Protein AF-A0A3P8WKG8-F1 (afdb_monomer_lite)

Structure (mmCIF, N/CA/C/O backbone):
data_AF-A0A3P8WKG8-F1
#
_entry.id   AF-A0A3P8WKG8-F1
#
loop_
_atom_site.group_PDB
_atom_site.id
_atom_site.type_symbol
_atom_site.label_atom_id
_atom_site.label_alt_id
_atom_site.label_comp_id
_atom_site.label_asym_id
_atom_site.label_entity_id
_atom_site.label_seq_id
_atom_site.pdbx_PDB_ins_code
_atom_site.Cartn_x
_atom_site.Cartn_y
_atom_site.Cartn_z
_atom_site.occupancy
_atom_site.B_iso_or_equiv
_atom_site.auth_seq_id
_atom_site.auth_comp_id
_atom_site.auth_asym_id
_atom_site.auth_atom_id
_atom_site.pdbx_PDB_model_num
ATOM 1 N N . MET A 1 1 ? -20.156 34.206 102.171 1.00 36.50 1 MET A N 1
ATOM 2 C CA . MET A 1 1 ? -19.284 35.395 102.183 1.00 36.50 1 MET A CA 1
ATOM 3 C C . MET A 1 1 ? -18.570 35.438 100.847 1.00 36.50 1 MET A C 1
ATOM 5 O O . MET A 1 1 ? -18.065 34.397 100.457 1.00 36.50 1 MET A O 1
ATOM 9 N N . GLU A 1 2 ? -18.633 36.609 100.200 1.00 34.66 2 GLU A N 1
ATOM 10 C CA . GLU A 1 2 ? -17.841 37.100 99.046 1.00 34.66 2 GLU A CA 1
ATOM 11 C C . GLU A 1 2 ? -17.962 36.307 97.724 1.00 34.66 2 GLU A C 1
ATOM 13 O O . GLU A 1 2 ? -17.556 35.158 97.635 1.00 34.66 2 GLU A O 1
ATOM 18 N N . ALA A 1 3 ? -18.722 36.775 96.718 1.00 36.94 3 ALA A N 1
ATOM 19 C CA . ALA A 1 3 ? -18.508 37.924 95.806 1.00 36.94 3 ALA A CA 1
ATOM 20 C C . ALA A 1 3 ? -17.280 37.720 94.896 1.00 36.94 3 ALA A C 1
ATOM 22 O O . ALA A 1 3 ? -16.188 37.487 95.391 1.00 36.94 3 ALA A O 1
ATOM 23 N N . ILE A 1 4 ? -17.454 37.660 93.568 1.00 37.94 4 ILE A N 1
ATOM 24 C CA . ILE A 1 4 ? -17.179 38.718 92.560 1.00 37.94 4 ILE A CA 1
ATOM 25 C C . ILE A 1 4 ? -17.876 38.229 91.261 1.00 37.94 4 ILE A C 1
ATOM 27 O O . ILE A 1 4 ? -17.654 37.087 90.876 1.00 37.94 4 ILE A O 1
ATOM 31 N N . ALA A 1 5 ? -18.884 38.863 90.648 1.00 38.25 5 ALA A N 1
ATOM 32 C CA . ALA A 1 5 ? -19.062 40.211 90.084 1.00 38.25 5 ALA A CA 1
ATOM 33 C C . ALA A 1 5 ? -18.418 40.436 88.693 1.00 38.25 5 ALA A C 1
ATOM 35 O O . ALA A 1 5 ? -17.267 40.086 88.469 1.00 38.25 5 ALA A O 1
ATOM 36 N N . ALA A 1 6 ? -19.194 41.126 87.841 1.00 35.12 6 ALA A N 1
ATOM 37 C CA . ALA A 1 6 ? -18.909 41.713 86.519 1.00 35.12 6 ALA A CA 1
ATOM 38 C C . ALA A 1 6 ? -18.996 40.760 85.302 1.00 35.12 6 ALA A C 1
ATOM 40 O O . ALA A 1 6 ? -18.204 39.841 85.155 1.00 35.12 6 ALA A O 1
ATOM 41 N N . ALA A 1 7 ? -20.049 40.821 84.475 1.00 34.66 7 ALA A N 1
ATOM 42 C CA . ALA A 1 7 ? -20.470 41.904 83.564 1.00 34.66 7 ALA A CA 1
ATOM 43 C C . ALA A 1 7 ? -19.549 42.058 82.343 1.00 34.66 7 ALA A C 1
ATOM 45 O O . ALA A 1 7 ? -18.388 42.420 82.483 1.00 34.66 7 ALA A O 1
ATOM 46 N N . SER A 1 8 ? -20.088 41.864 81.138 1.00 32.56 8 SER A N 1
ATOM 47 C CA . SER A 1 8 ? -20.450 42.989 80.264 1.00 32.56 8 SER A CA 1
ATOM 48 C C . SER A 1 8 ? -20.741 42.521 78.839 1.00 32.56 8 SER A C 1
ATOM 50 O O . SER A 1 8 ? -20.025 41.709 78.259 1.00 32.56 8 SER A O 1
ATOM 52 N N . ASP A 1 9 ? -21.800 43.121 78.311 1.00 33.25 9 ASP A N 1
ATOM 53 C CA . ASP A 1 9 ? -22.225 43.261 76.926 1.00 33.25 9 ASP A CA 1
ATOM 54 C C . ASP A 1 9 ? -21.134 43.210 75.858 1.00 33.25 9 ASP A C 1
ATOM 56 O O . ASP A 1 9 ? -20.124 43.907 75.954 1.00 33.25 9 ASP A O 1
ATOM 60 N N . HIS A 1 10 ? -21.471 42.570 74.736 1.00 33.41 10 HIS A N 1
ATOM 61 C CA . HIS A 1 10 ? -21.156 43.132 73.424 1.00 33.41 10 HIS A CA 1
ATOM 62 C C . HIS A 1 10 ? -22.254 42.810 72.403 1.00 33.41 10 HIS A C 1
ATOM 64 O O . HIS A 1 10 ? -22.341 41.714 71.850 1.00 33.41 10 HIS A O 1
ATOM 70 N N . SER A 1 11 ? -23.087 43.817 72.139 1.00 40.16 11 SER A N 1
ATOM 71 C CA . SER A 1 11 ? -23.889 43.938 70.928 1.00 40.16 11 SER A CA 1
ATOM 72 C C . SER A 1 11 ? -23.056 44.569 69.804 1.00 40.16 11 SER A C 1
ATOM 74 O O . SER A 1 11 ? -22.568 45.683 69.954 1.00 40.16 11 SER A O 1
ATOM 76 N N . VAL A 1 12 ? -22.959 43.837 68.690 1.00 43.50 12 VAL A N 1
ATOM 77 C CA . VAL A 1 12 ? -23.032 44.275 67.279 1.00 43.50 12 VAL A CA 1
ATOM 78 C C . VAL A 1 12 ? -22.281 45.552 66.859 1.00 43.50 12 VAL A C 1
ATOM 80 O O . VAL A 1 12 ? -22.710 46.658 67.155 1.00 43.50 12 VAL A O 1
ATOM 83 N N . SER A 1 13 ? -21.315 45.402 65.944 1.00 31.72 13 SER A N 1
ATOM 84 C CA . SER A 1 13 ? -21.380 46.062 64.626 1.00 31.72 13 SER A CA 1
ATOM 85 C C . SER A 1 13 ? -20.355 45.479 63.654 1.00 31.72 13 SER A C 1
ATOM 87 O O . SER A 1 13 ? -19.206 45.221 63.997 1.00 31.72 13 SER A O 1
ATOM 89 N N . ALA A 1 14 ? -20.806 45.301 62.417 1.00 43.34 14 ALA A N 1
ATOM 90 C CA . ALA A 1 14 ? -20.002 44.978 61.256 1.00 43.34 14 ALA A CA 1
ATOM 91 C C . ALA A 1 14 ? -19.074 46.135 60.830 1.00 43.34 14 ALA A C 1
ATOM 93 O O . ALA A 1 14 ? -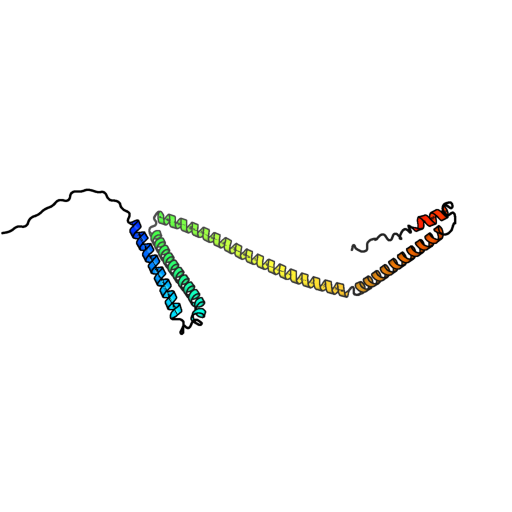19.313 47.292 61.177 1.00 43.34 14 ALA A O 1
ATOM 94 N N . ILE A 1 15 ? -18.132 45.760 59.950 1.00 37.84 15 ILE A N 1
ATOM 95 C CA . ILE A 1 15 ? -17.411 46.514 58.901 1.00 37.84 15 ILE A CA 1
ATOM 96 C C . ILE A 1 15 ? -15.890 46.510 59.112 1.00 37.84 15 ILE A C 1
ATOM 98 O O . ILE A 1 15 ? -15.370 47.069 60.068 1.00 37.84 15 ILE A O 1
ATOM 102 N N . GLY A 1 16 ? -15.176 45.915 58.149 1.00 32.25 16 GLY A N 1
ATOM 103 C CA . GLY A 1 16 ? -13.720 46.012 58.037 1.00 32.25 16 GLY A CA 1
ATOM 104 C C . GLY A 1 16 ? -13.129 44.993 57.066 1.00 32.25 16 GLY A C 1
ATOM 105 O O . GLY A 1 16 ? -12.517 44.018 57.481 1.00 32.25 16 GLY A O 1
ATOM 106 N N . SER A 1 17 ? -13.362 45.196 55.770 1.00 45.44 17 SER A N 1
ATOM 107 C CA . SER A 1 17 ? -12.731 44.450 54.679 1.00 45.44 17 SER A CA 1
ATOM 108 C C . SER A 1 17 ? -11.272 44.900 54.519 1.00 45.44 17 SER A C 1
ATOM 110 O O . SER A 1 17 ? -11.049 46.073 54.238 1.00 45.44 17 SER A O 1
ATOM 112 N N . GLU A 1 18 ? -10.297 43.993 54.642 1.00 43.94 18 GLU A N 1
ATOM 113 C CA . GLU A 1 18 ? -8.948 44.180 54.084 1.00 43.94 18 GLU A CA 1
ATOM 114 C C . GLU A 1 18 ? -8.362 42.852 53.553 1.00 43.94 18 GLU A C 1
ATOM 116 O O . GLU A 1 18 ? -8.658 41.771 54.074 1.00 43.94 18 GLU A O 1
ATOM 121 N N . PRO A 1 19 ? -7.575 42.895 52.461 1.00 46.03 19 PRO A N 1
ATOM 122 C CA . PRO A 1 19 ? -7.392 41.764 51.566 1.00 46.03 19 PRO A CA 1
ATOM 123 C C . PRO A 1 19 ? -6.306 40.802 52.053 1.00 46.03 19 PRO A C 1
ATOM 125 O O . PRO A 1 19 ? -5.107 41.086 52.031 1.00 46.03 19 PRO A O 1
ATOM 128 N N . ASN A 1 20 ? -6.723 39.569 52.327 1.00 51.56 20 ASN A N 1
ATOM 129 C CA . ASN A 1 20 ? -5.869 38.414 52.622 1.00 51.56 20 ASN A CA 1
ATOM 130 C C . ASN A 1 20 ? -4.893 38.035 51.467 1.00 51.56 20 ASN A C 1
ATOM 132 O O . ASN A 1 20 ? -4.109 37.092 51.573 1.00 51.56 20 ASN A O 1
ATOM 136 N N . GLY A 1 21 ? -4.916 38.771 50.346 1.00 54.22 21 GLY A N 1
ATOM 137 C CA . GLY A 1 21 ? -4.070 38.556 49.168 1.00 54.22 21 GLY A CA 1
ATOM 138 C C . GLY A 1 21 ? -2.620 39.029 49.328 1.00 54.22 21 GLY A C 1
ATOM 139 O O . GLY A 1 21 ? -1.710 38.357 48.847 1.00 54.22 21 GLY A O 1
ATOM 140 N N . ILE A 1 22 ? -2.360 40.123 50.057 1.00 54.72 22 ILE A N 1
ATOM 141 C CA . ILE A 1 22 ? -0.992 40.668 50.190 1.00 54.72 22 ILE A CA 1
ATOM 142 C C . ILE A 1 22 ? -0.130 39.768 51.091 1.00 54.72 22 ILE A C 1
ATOM 144 O O . ILE A 1 22 ? 1.040 39.511 50.787 1.00 54.72 22 ILE A O 1
ATOM 148 N N . ARG A 1 23 ? -0.717 39.193 52.153 1.00 55.25 23 ARG A N 1
ATOM 149 C CA . ARG A 1 23 ? -0.043 38.213 53.026 1.00 55.25 23 ARG A CA 1
ATOM 150 C C . ARG A 1 23 ? 0.277 36.913 52.279 1.00 55.25 23 ARG A C 1
ATOM 152 O O . ARG A 1 23 ? 1.336 36.334 52.516 1.00 55.25 23 ARG A O 1
ATOM 159 N N . SER A 1 24 ? -0.575 36.502 51.336 1.00 69.88 24 SER A N 1
ATOM 160 C CA . SER A 1 24 ? -0.363 35.324 50.482 1.00 69.88 24 SER A CA 1
ATOM 161 C C . SER A 1 24 ? 0.750 35.549 49.446 1.00 69.88 24 SER A C 1
ATOM 163 O O . SER A 1 24 ? 1.687 34.754 49.372 1.00 69.88 24 SER A O 1
ATOM 165 N N . ILE A 1 25 ? 0.747 36.687 48.736 1.00 77.00 25 ILE A N 1
ATOM 166 C CA . ILE A 1 25 ? 1.778 37.028 47.735 1.00 77.00 25 ILE A CA 1
ATOM 167 C C . ILE A 1 25 ? 3.152 37.205 48.388 1.00 77.00 25 ILE A C 1
ATOM 169 O O . ILE A 1 25 ? 4.146 36.668 47.904 1.00 77.00 25 ILE A O 1
ATOM 173 N N . THR A 1 26 ? 3.220 37.898 49.526 1.00 81.50 26 THR A N 1
ATOM 174 C CA . THR A 1 26 ? 4.485 38.094 50.255 1.00 81.50 26 THR A CA 1
ATOM 175 C C . THR A 1 26 ? 5.049 36.763 50.762 1.00 81.50 26 THR A C 1
ATOM 177 O O . THR A 1 26 ? 6.260 36.549 50.761 1.00 81.50 26 THR A O 1
ATOM 180 N N . THR A 1 27 ? 4.174 35.835 51.157 1.00 81.56 27 THR A N 1
ATOM 181 C CA . THR A 1 27 ? 4.572 34.483 51.574 1.00 81.56 27 THR A CA 1
ATOM 182 C C . THR A 1 27 ? 5.074 33.657 50.388 1.00 81.56 27 THR A C 1
ATOM 184 O O . THR A 1 27 ? 6.122 33.029 50.496 1.00 81.56 27 THR A O 1
ATOM 187 N N . LEU A 1 28 ? 4.408 33.728 49.233 1.00 82.69 28 LEU A N 1
ATOM 188 C CA . LEU A 1 28 ? 4.853 33.093 47.988 1.00 82.69 28 LEU A CA 1
ATOM 189 C C . LEU A 1 28 ? 6.207 33.627 47.505 1.00 82.69 28 LEU A C 1
ATOM 191 O O . LEU A 1 28 ? 7.079 32.841 47.139 1.00 82.69 28 LEU A O 1
ATOM 195 N N . LEU A 1 29 ? 6.420 34.945 47.549 1.00 85.50 29 LEU A N 1
ATOM 196 C CA . LEU A 1 29 ? 7.703 35.558 47.195 1.00 85.50 29 LEU A CA 1
ATOM 197 C C . LEU A 1 29 ? 8.821 35.115 48.144 1.00 85.50 29 LEU A C 1
ATOM 199 O O . LEU A 1 29 ? 9.925 34.815 47.691 1.00 85.50 29 LEU A O 1
ATOM 203 N N . ARG A 1 30 ? 8.523 34.997 49.444 1.00 90.00 30 ARG A N 1
ATOM 204 C CA . ARG A 1 30 ? 9.463 34.467 50.439 1.00 90.00 30 ARG A CA 1
ATOM 205 C C . ARG A 1 30 ? 9.822 33.007 50.153 1.00 90.00 30 ARG A C 1
ATOM 207 O O . ARG A 1 30 ? 11.002 32.678 50.159 1.00 90.00 30 ARG A O 1
ATOM 214 N N . ILE A 1 31 ? 8.837 32.160 49.849 1.00 89.25 31 ILE A N 1
ATOM 215 C CA . ILE A 1 31 ? 9.053 30.744 49.510 1.00 89.25 31 ILE A CA 1
ATOM 216 C C . ILE A 1 31 ? 9.862 30.615 48.215 1.00 89.25 31 ILE A C 1
ATOM 218 O O . ILE A 1 31 ? 10.821 29.850 48.167 1.00 89.25 31 ILE A O 1
ATOM 222 N N . LYS A 1 32 ? 9.545 31.405 47.181 1.00 90.56 32 LYS A N 1
ATOM 223 C CA . LYS A 1 32 ? 10.326 31.456 45.935 1.00 90.56 32 LYS A CA 1
ATOM 224 C C . LYS A 1 32 ? 11.785 31.818 46.213 1.00 90.56 32 LYS A C 1
ATOM 226 O O . LYS A 1 32 ? 12.681 31.151 45.701 1.00 90.56 32 LYS A O 1
ATOM 231 N N . GLN A 1 33 ? 12.020 32.850 47.024 1.00 92.19 33 GLN A N 1
ATOM 232 C CA . GLN A 1 33 ? 13.373 33.270 47.377 1.00 92.19 33 GLN A CA 1
ATOM 233 C C . GLN A 1 33 ? 14.110 32.168 48.147 1.00 92.19 33 GLN A C 1
ATOM 235 O O . GLN A 1 33 ? 15.238 31.838 47.797 1.00 92.19 33 GLN A O 1
ATOM 240 N N . GLN A 1 34 ? 13.455 31.548 49.133 1.00 91.25 34 GLN A N 1
ATOM 241 C CA . GLN A 1 34 ? 14.018 30.440 49.909 1.00 91.25 34 GLN A CA 1
ATOM 242 C C . GLN A 1 34 ? 14.376 29.241 49.027 1.00 91.25 34 GLN A C 1
ATOM 244 O O . GLN A 1 34 ? 15.475 28.709 49.152 1.00 91.25 34 GLN A O 1
ATOM 249 N N . MET A 1 35 ? 13.495 28.849 48.103 1.00 89.19 35 MET A N 1
ATOM 250 C CA . MET A 1 35 ? 13.781 27.775 47.152 1.00 89.19 35 MET A CA 1
ATOM 251 C C . MET A 1 35 ? 14.958 28.137 46.251 1.00 89.19 35 MET A C 1
ATOM 253 O O . MET A 1 35 ? 15.863 27.329 46.089 1.00 89.19 35 MET A O 1
ATOM 257 N N . SER A 1 36 ? 14.997 29.358 45.709 1.00 88.25 36 SER A N 1
ATOM 258 C CA . SER A 1 36 ? 16.104 29.800 44.856 1.00 88.25 36 SER A CA 1
ATOM 259 C C . SER A 1 36 ? 17.443 29.769 45.596 1.00 88.25 36 SER A C 1
ATOM 261 O O . SER A 1 36 ? 18.442 29.334 45.028 1.00 88.25 36 SER A O 1
ATOM 263 N N . THR A 1 37 ? 17.462 30.182 46.865 1.00 91.00 37 THR A N 1
ATOM 264 C CA . THR A 1 37 ? 18.651 30.088 47.718 1.00 91.00 37 THR A CA 1
ATOM 265 C C . THR A 1 37 ? 19.036 28.634 47.975 1.00 91.00 37 THR A C 1
ATOM 267 O O . THR A 1 37 ? 20.203 28.292 47.831 1.00 91.00 37 THR A O 1
ATOM 270 N N . GLN A 1 38 ? 18.082 27.752 48.284 1.00 88.25 38 GLN A N 1
ATOM 271 C CA . GLN A 1 38 ? 18.391 26.334 48.488 1.00 88.25 38 GLN A CA 1
ATOM 272 C C . GLN A 1 38 ? 18.928 25.660 47.222 1.00 88.25 38 GLN A C 1
ATOM 274 O O . GLN A 1 38 ? 19.909 24.929 47.303 1.00 88.25 38 GLN A O 1
ATOM 279 N N . PHE A 1 39 ? 18.355 25.937 46.049 1.00 82.56 39 PHE A N 1
ATOM 280 C CA . PHE A 1 39 ? 18.874 25.422 44.779 1.00 82.56 39 PHE A CA 1
ATOM 281 C C . PHE A 1 39 ? 20.288 25.927 44.489 1.00 82.56 39 PHE A C 1
ATOM 283 O O . PHE A 1 39 ? 21.125 25.156 44.022 1.00 82.56 39 PHE A O 1
ATOM 290 N N . PHE A 1 40 ? 20.571 27.192 44.801 1.00 87.00 40 PHE A N 1
ATOM 291 C CA . PHE A 1 40 ? 21.910 27.752 44.663 1.00 87.00 40 PHE A CA 1
ATOM 292 C C . PHE A 1 40 ? 22.914 27.072 45.607 1.00 87.00 40 PHE A C 1
ATOM 294 O O . PHE A 1 40 ? 23.976 26.647 45.157 1.00 87.00 40 PHE A O 1
ATOM 301 N N . GLU A 1 41 ? 22.563 26.877 46.882 1.00 80.69 41 GLU A N 1
ATOM 302 C CA . GLU A 1 41 ? 23.425 26.190 47.854 1.00 80.69 41 GLU A CA 1
ATOM 303 C C . GLU A 1 41 ? 23.642 24.711 47.510 1.00 80.69 41 GLU A C 1
ATOM 305 O O . GLU A 1 41 ? 24.756 24.207 47.632 1.00 80.69 41 GLU A O 1
ATOM 310 N N . ILE A 1 42 ? 22.621 24.007 47.011 1.00 78.69 42 ILE A N 1
ATOM 311 C CA . ILE A 1 42 ? 22.761 22.631 46.508 1.00 78.69 42 ILE A CA 1
ATOM 312 C C . ILE A 1 42 ? 23.665 22.606 45.268 1.00 78.69 42 ILE A C 1
ATOM 314 O O . ILE A 1 42 ? 24.534 21.740 45.157 1.00 78.69 42 ILE A O 1
ATOM 318 N N . GLY A 1 43 ? 23.518 23.567 44.352 1.00 75.56 43 GLY A N 1
ATOM 319 C CA . GLY A 1 43 ? 24.407 23.731 43.199 1.00 75.56 43 GLY A CA 1
ATOM 320 C C . GLY A 1 43 ? 25.863 23.960 43.617 1.00 75.56 43 GLY A C 1
ATOM 321 O O . GLY A 1 43 ? 26.782 23.354 43.065 1.00 75.56 43 GLY A O 1
ATOM 322 N N . ARG A 1 44 ? 26.084 24.767 44.658 1.00 71.31 44 ARG A N 1
ATOM 323 C CA . ARG A 1 44 ? 27.413 25.018 45.226 1.00 71.31 44 ARG A CA 1
ATOM 324 C C . ARG A 1 44 ? 27.979 23.779 45.922 1.00 71.31 44 ARG A C 1
ATOM 326 O O . ARG A 1 44 ? 29.115 23.400 45.671 1.00 71.31 44 ARG A O 1
ATOM 333 N N . HIS A 1 45 ? 27.181 23.071 46.719 1.00 65.25 45 HIS A N 1
ATOM 334 C CA . HIS A 1 45 ? 27.613 21.833 47.368 1.00 65.25 45 HIS A CA 1
ATOM 335 C C . HIS A 1 45 ? 27.875 20.689 46.384 1.00 65.25 45 HIS A C 1
ATOM 337 O O . HIS A 1 45 ? 28.782 19.898 46.621 1.00 65.25 45 HIS A O 1
ATOM 343 N N . THR A 1 46 ? 27.131 20.594 45.281 1.00 60.12 46 THR A N 1
ATOM 344 C CA . THR A 1 46 ? 27.387 19.599 44.224 1.00 60.12 46 THR A CA 1
ATOM 345 C C . THR A 1 46 ? 28.646 19.927 43.428 1.00 60.12 46 THR A C 1
ATOM 347 O O . THR A 1 46 ? 29.355 19.018 43.019 1.00 60.12 46 THR A O 1
ATOM 350 N N . THR A 1 47 ? 28.986 21.203 43.251 1.00 59.59 47 THR A N 1
ATOM 351 C CA . THR A 1 47 ? 30.232 21.612 42.580 1.00 59.59 47 THR A CA 1
ATOM 352 C C . THR A 1 47 ? 31.455 21.558 43.499 1.00 59.59 47 THR A C 1
ATOM 354 O O . THR A 1 47 ? 32.534 21.192 43.041 1.00 59.59 47 THR A O 1
ATOM 357 N N . GLU A 1 48 ? 31.297 21.829 44.798 1.00 57.75 48 GLU A N 1
ATOM 358 C CA . GLU A 1 48 ? 32.372 21.715 45.795 1.00 57.75 48 GLU A CA 1
ATOM 359 C C . GLU A 1 48 ? 32.639 20.270 46.248 1.00 57.75 48 GLU A C 1
ATOM 361 O O . GLU A 1 48 ? 33.801 19.907 46.428 1.00 57.75 48 GLU A O 1
ATOM 366 N N . LYS A 1 49 ? 31.611 19.418 46.413 1.00 53.66 49 LYS A N 1
ATOM 367 C CA . LYS A 1 49 ? 31.811 18.009 46.813 1.00 53.66 49 LYS A CA 1
ATOM 368 C C . LYS A 1 49 ? 32.249 17.101 45.664 1.00 53.66 49 LYS A C 1
ATOM 370 O O . LYS A 1 49 ? 32.939 16.124 45.921 1.00 53.66 49 LYS A O 1
ATOM 375 N N . ASN A 1 50 ? 31.944 17.431 44.406 1.00 54.50 50 ASN A N 1
ATOM 376 C CA . ASN A 1 50 ? 32.289 16.578 43.259 1.00 54.50 50 ASN A CA 1
ATOM 377 C C . ASN A 1 50 ? 33.700 16.826 42.693 1.00 54.50 50 ASN A C 1
ATOM 379 O O . ASN A 1 50 ? 33.944 16.584 41.511 1.00 54.50 50 ASN A O 1
ATOM 383 N N . LYS A 1 51 ? 34.651 17.285 43.520 1.00 53.75 51 LYS A N 1
ATOM 384 C CA . LYS A 1 51 ? 36.087 17.225 43.186 1.00 53.75 51 LYS A CA 1
ATOM 385 C C . LYS A 1 51 ? 36.759 15.927 43.667 1.00 53.75 51 LYS A C 1
ATOM 387 O O . LYS A 1 51 ? 37.931 15.715 43.379 1.00 53.75 51 LYS A O 1
ATOM 392 N N . GLY A 1 52 ? 36.015 15.042 44.333 1.00 50.75 52 GLY A N 1
ATOM 393 C CA . GLY A 1 52 ? 36.423 13.671 44.629 1.00 50.75 52 GLY A CA 1
ATOM 394 C C . GLY A 1 52 ? 35.300 12.698 44.276 1.00 50.75 52 GLY A C 1
ATOM 395 O O . GLY A 1 52 ? 34.231 12.773 44.864 1.00 50.75 52 GLY A O 1
ATOM 396 N N . GLU A 1 53 ? 35.565 11.842 43.289 1.00 53.47 53 GLU A N 1
ATOM 397 C CA . GLU A 1 53 ? 34.899 10.560 43.008 1.00 53.47 53 GLU A CA 1
ATOM 398 C C . GLU A 1 53 ? 33.359 10.535 43.005 1.00 53.47 53 GLU A C 1
ATOM 400 O O . GLU A 1 53 ? 32.695 10.290 44.008 1.00 53.47 53 GLU A O 1
ATOM 405 N N . CYS A 1 54 ? 32.776 10.649 41.808 1.00 43.38 54 CYS A N 1
ATOM 406 C CA . CYS A 1 54 ? 31.445 10.110 41.547 1.00 43.38 54 CYS A CA 1
ATOM 407 C C . CYS A 1 54 ? 31.462 9.343 40.219 1.00 43.38 54 CYS A C 1
ATOM 409 O O . CYS A 1 54 ? 31.839 9.893 39.180 1.00 43.38 54 CYS A O 1
ATOM 411 N N . SER A 1 55 ? 31.081 8.066 40.267 1.00 55.19 55 SER A N 1
ATOM 412 C CA . SER A 1 55 ? 30.998 7.106 39.158 1.00 55.19 55 SER A CA 1
ATOM 413 C C . SER A 1 55 ? 29.955 7.518 38.104 1.00 55.19 55 SER A C 1
ATOM 415 O O . SER A 1 55 ? 28.895 6.921 37.961 1.00 55.19 55 SER A O 1
ATOM 417 N N . LEU A 1 56 ? 30.237 8.577 37.350 1.00 54.22 56 LEU A N 1
ATOM 418 C CA . LEU A 1 56 ? 29.369 9.118 36.300 1.00 54.22 56 LEU A CA 1
ATOM 419 C C . LEU A 1 56 ? 29.287 8.287 34.986 1.00 54.22 56 LEU A C 1
ATOM 421 O O . LEU A 1 56 ? 28.287 8.437 34.280 1.00 54.22 56 LEU A O 1
ATOM 425 N N . PRO A 1 57 ? 30.255 7.419 34.599 1.00 56.06 57 PRO A N 1
ATOM 426 C CA . PRO A 1 57 ? 30.180 6.688 33.321 1.00 56.06 57 PRO A CA 1
ATOM 427 C C . PRO A 1 57 ? 29.214 5.489 33.281 1.00 56.06 57 PRO A C 1
ATOM 429 O O . PRO A 1 57 ? 28.819 5.074 32.190 1.00 56.06 57 PRO A O 1
ATOM 432 N N . GLU A 1 58 ? 28.861 4.898 34.425 1.00 50.31 58 GLU A N 1
ATOM 433 C CA . GLU A 1 58 ? 27.902 3.777 34.507 1.00 50.31 58 GLU A CA 1
ATOM 434 C C . GLU A 1 58 ? 26.459 4.285 34.602 1.00 50.31 58 GLU A C 1
ATOM 436 O O . GLU A 1 58 ? 25.621 3.904 33.790 1.00 50.31 58 GLU A O 1
ATOM 441 N N . ALA A 1 59 ? 26.194 5.278 35.458 1.00 55.09 59 ALA A N 1
ATOM 442 C CA . ALA A 1 59 ? 24.853 5.841 35.651 1.00 55.09 59 ALA A CA 1
ATOM 443 C C . ALA A 1 59 ? 24.232 6.473 34.384 1.00 55.09 59 ALA A C 1
ATOM 445 O O . ALA A 1 59 ? 23.012 6.508 34.239 1.00 55.09 59 ALA A O 1
ATOM 446 N N . LYS A 1 60 ? 25.049 6.966 33.439 1.00 57.03 60 LYS A N 1
ATOM 447 C CA . LYS A 1 60 ? 24.560 7.483 32.144 1.00 57.03 60 LYS A CA 1
ATOM 448 C C . LYS A 1 60 ? 24.244 6.387 31.122 1.00 57.03 60 LYS A C 1
ATOM 450 O O . LYS A 1 60 ? 23.444 6.640 30.225 1.00 57.03 60 LYS A O 1
ATOM 455 N N . ARG A 1 61 ? 24.861 5.204 31.227 1.00 60.88 61 ARG A N 1
ATOM 456 C CA . ARG A 1 61 ? 24.611 4.079 30.308 1.00 60.88 61 ARG A CA 1
ATOM 457 C C . ARG A 1 61 ? 23.298 3.361 30.619 1.00 60.88 61 ARG A C 1
ATOM 459 O O . ARG A 1 61 ? 22.624 2.948 29.682 1.00 60.88 61 ARG A O 1
ATOM 466 N N . ASP A 1 62 ? 22.892 3.332 31.886 1.00 68.25 62 ASP A N 1
ATOM 467 C CA . ASP A 1 62 ? 21.645 2.687 32.327 1.00 68.25 62 ASP A CA 1
ATOM 468 C C . ASP A 1 62 ? 20.412 3.604 32.245 1.00 68.25 62 ASP A C 1
ATOM 470 O O . ASP A 1 62 ? 19.274 3.143 32.324 1.00 68.25 62 ASP A O 1
ATOM 474 N N . MET A 1 63 ? 20.613 4.910 32.039 1.00 80.69 63 MET A N 1
ATOM 475 C CA . MET A 1 63 ? 19.536 5.904 32.000 1.00 80.69 63 MET A CA 1
ATOM 476 C C . MET A 1 63 ? 18.485 5.637 30.903 1.00 80.69 63 MET A C 1
ATOM 478 O O . MET A 1 63 ? 17.297 5.693 31.223 1.00 80.69 63 MET A O 1
ATOM 482 N N . PRO A 1 64 ? 18.844 5.296 29.646 1.00 85.69 64 PRO A N 1
ATOM 483 C CA . PRO A 1 64 ? 17.850 4.947 28.630 1.00 85.69 64 PRO A CA 1
ATOM 484 C C . PRO A 1 64 ? 17.060 3.682 28.988 1.00 85.69 64 PRO A C 1
ATOM 486 O O . PRO A 1 64 ? 15.854 3.642 28.771 1.00 85.69 64 PRO A O 1
ATOM 489 N N . GLY A 1 65 ? 17.715 2.681 29.589 1.00 90.69 65 GLY A N 1
ATOM 490 C CA . GLY A 1 65 ? 17.062 1.446 30.031 1.00 90.69 65 GLY A CA 1
ATOM 491 C C . GLY A 1 65 ? 16.057 1.692 31.155 1.00 90.69 65 GLY A C 1
ATOM 492 O O . GLY A 1 65 ? 14.938 1.193 31.097 1.00 90.69 65 GLY A O 1
ATOM 493 N N . LEU A 1 66 ? 16.418 2.529 32.132 1.00 89.56 66 LEU A N 1
ATOM 494 C CA . LEU A 1 66 ? 15.516 2.945 33.207 1.00 89.56 66 LEU A CA 1
ATOM 495 C C . LEU A 1 66 ? 14.324 3.756 32.684 1.00 89.56 66 LEU A C 1
ATOM 497 O O . LEU A 1 66 ? 13.208 3.550 33.149 1.00 89.56 66 LEU A O 1
ATOM 501 N N . ILE A 1 67 ? 14.529 4.646 31.707 1.00 92.31 67 ILE A N 1
ATOM 502 C CA . ILE A 1 67 ? 13.436 5.403 31.076 1.00 92.31 67 ILE A CA 1
ATOM 503 C C . ILE A 1 67 ? 12.483 4.454 30.345 1.00 92.31 67 ILE A C 1
ATOM 505 O O . ILE A 1 67 ? 11.281 4.507 30.591 1.00 92.31 67 ILE A O 1
ATOM 509 N N . SER A 1 68 ? 13.005 3.550 29.512 1.00 93.88 68 SER A N 1
ATOM 510 C CA . SER A 1 68 ? 12.179 2.562 28.810 1.00 93.88 68 SER A CA 1
ATOM 511 C C . SER A 1 68 ? 11.429 1.642 29.774 1.00 93.88 68 SER A C 1
ATOM 513 O O . SER A 1 68 ? 10.272 1.307 29.529 1.00 93.88 68 SER A O 1
ATOM 515 N N . GLU A 1 69 ? 12.047 1.263 30.893 1.00 95.12 69 GLU A N 1
ATOM 516 C CA . GLU A 1 69 ? 11.395 0.450 31.920 1.00 95.12 69 GLU A CA 1
ATOM 517 C C . GLU A 1 69 ? 10.286 1.223 32.645 1.00 95.12 69 GLU A C 1
ATOM 519 O O . GLU A 1 69 ? 9.201 0.687 32.863 1.00 95.12 69 GLU A O 1
ATOM 524 N N . ILE A 1 70 ? 10.502 2.505 32.955 1.00 95.88 70 ILE A N 1
ATOM 525 C CA . ILE A 1 70 ? 9.465 3.378 33.520 1.00 95.88 70 ILE A CA 1
ATOM 526 C C . ILE A 1 70 ? 8.305 3.550 32.535 1.00 95.88 70 ILE A C 1
ATOM 528 O O . ILE A 1 70 ? 7.147 3.464 32.944 1.00 95.88 70 ILE A O 1
ATOM 532 N N . GLU A 1 71 ? 8.579 3.770 31.248 1.00 96.62 71 GLU A N 1
ATOM 533 C CA . GLU A 1 71 ? 7.551 3.877 30.205 1.00 96.62 71 GLU A CA 1
ATOM 534 C C . GLU A 1 71 ? 6.753 2.578 30.069 1.00 96.62 71 GLU A C 1
ATOM 536 O O . GLU A 1 71 ? 5.520 2.611 29.988 1.00 96.62 71 GLU A O 1
ATOM 541 N N . ARG A 1 72 ? 7.437 1.429 30.116 1.00 97.19 72 ARG A N 1
ATOM 542 C CA . ARG A 1 72 ? 6.814 0.104 30.093 1.00 97.19 72 ARG A CA 1
ATOM 543 C C . ARG A 1 72 ? 5.904 -0.099 31.300 1.00 97.19 72 ARG A C 1
ATOM 545 O O . ARG A 1 72 ? 4.720 -0.368 31.121 1.00 97.19 72 ARG A O 1
ATOM 552 N N . VAL A 1 73 ? 6.420 0.091 32.515 1.00 97.19 73 VAL A N 1
ATOM 553 C CA . VAL A 1 73 ? 5.650 -0.069 33.761 1.00 97.19 73 VAL A CA 1
ATOM 554 C C . VAL A 1 73 ? 4.479 0.914 33.819 1.00 97.19 73 VAL A C 1
ATOM 556 O O . VAL A 1 73 ? 3.384 0.539 34.235 1.00 97.19 73 VAL A O 1
ATOM 559 N N . SER A 1 74 ? 4.665 2.151 33.357 1.00 96.50 74 SER A N 1
ATOM 560 C CA . SER A 1 74 ? 3.591 3.150 33.286 1.00 96.50 74 SER A CA 1
ATOM 561 C C . SER A 1 74 ? 2.497 2.735 32.302 1.00 96.50 74 SER A C 1
ATOM 563 O O . SER A 1 74 ? 1.309 2.856 32.609 1.00 96.50 74 SER A O 1
ATOM 565 N N . THR A 1 75 ? 2.884 2.200 31.142 1.00 97.75 75 THR A N 1
ATOM 566 C CA . THR A 1 75 ? 1.954 1.667 30.139 1.00 97.75 75 THR A CA 1
ATOM 567 C C . THR A 1 75 ? 1.190 0.462 30.685 1.00 97.75 75 THR A C 1
ATOM 569 O O . THR A 1 75 ? -0.033 0.407 30.562 1.00 97.75 75 THR A O 1
ATOM 572 N N . ASP A 1 76 ? 1.880 -0.467 31.349 1.00 97.81 76 ASP A N 1
ATOM 573 C CA . ASP A 1 76 ? 1.272 -1.643 31.975 1.00 97.81 76 ASP A CA 1
ATOM 574 C C . ASP A 1 76 ? 0.285 -1.237 33.074 1.00 97.81 76 ASP A C 1
ATOM 576 O O . ASP A 1 76 ? -0.851 -1.711 33.102 1.00 97.81 76 ASP A O 1
ATOM 580 N N . TYR A 1 77 ? 0.673 -0.305 33.947 1.00 97.75 77 TYR A N 1
ATOM 581 C CA . TYR A 1 77 ? -0.201 0.230 34.986 1.00 97.75 77 TYR A CA 1
ATOM 582 C C . TYR A 1 77 ? -1.457 0.886 34.398 1.00 97.75 77 TYR A C 1
ATOM 584 O O . TYR A 1 77 ? -2.574 0.602 34.844 1.00 97.75 77 TYR A O 1
ATOM 592 N N . PHE A 1 78 ? -1.299 1.724 33.370 1.00 98.19 78 PHE A N 1
ATOM 593 C CA . PHE A 1 78 ? -2.425 2.364 32.694 1.00 98.19 78 PHE A CA 1
ATOM 594 C C . PHE A 1 78 ? -3.354 1.334 32.040 1.00 98.19 78 PHE A C 1
ATOM 596 O O . PHE A 1 78 ? -4.570 1.393 32.227 1.00 98.19 78 PHE A O 1
ATOM 603 N N . ASN A 1 79 ? -2.796 0.350 31.332 1.00 97.94 79 ASN A N 1
ATOM 604 C CA . ASN A 1 79 ? -3.559 -0.716 30.687 1.00 97.94 79 ASN A CA 1
ATOM 605 C C . ASN A 1 79 ? -4.334 -1.562 31.703 1.00 97.94 79 ASN A C 1
ATOM 607 O O . ASN A 1 79 ? -5.519 -1.833 31.497 1.00 97.94 79 ASN A O 1
ATOM 611 N N . ASN A 1 80 ? -3.696 -1.930 32.815 1.00 97.94 80 ASN A N 1
ATOM 612 C CA . ASN A 1 80 ? -4.325 -2.687 33.895 1.00 97.94 80 ASN A CA 1
ATOM 613 C C . ASN A 1 80 ? -5.464 -1.894 34.546 1.00 97.94 80 ASN A C 1
ATOM 615 O O . ASN A 1 80 ? -6.552 -2.428 34.766 1.00 97.94 80 ASN A O 1
ATOM 619 N N . THR A 1 81 ? -5.253 -0.600 34.788 1.00 98.06 81 THR A N 1
ATOM 620 C CA . THR A 1 81 ? -6.278 0.297 35.342 1.00 98.06 81 THR A CA 1
ATOM 621 C C . THR A 1 81 ? -7.460 0.446 34.379 1.00 98.06 81 THR A C 1
ATOM 623 O O . THR A 1 81 ? -8.620 0.331 34.777 1.00 98.06 81 THR A O 1
ATOM 626 N N . LEU A 1 82 ? -7.189 0.631 33.085 1.00 98.12 82 LEU A N 1
ATOM 627 C CA . LEU A 1 82 ? -8.220 0.720 32.054 1.00 98.12 82 LEU A CA 1
ATOM 628 C C . LEU A 1 82 ? -9.021 -0.584 31.929 1.00 98.12 82 LEU A C 1
ATOM 630 O O . LEU A 1 82 ? -10.244 -0.541 31.772 1.00 98.12 82 LEU A O 1
ATOM 634 N N . LEU A 1 83 ? -8.354 -1.739 32.006 1.00 98.38 83 LEU A N 1
ATOM 635 C CA . LEU A 1 83 ? -9.003 -3.049 31.997 1.00 98.38 83 LEU A CA 1
ATOM 636 C C . LEU A 1 83 ? -9.941 -3.209 33.198 1.00 98.38 83 LEU A C 1
ATOM 638 O O . LEU A 1 83 ? -11.094 -3.603 33.013 1.00 98.38 83 LEU A O 1
ATOM 642 N N . LEU A 1 84 ? -9.481 -2.847 34.400 1.00 98.06 84 LEU A N 1
ATOM 643 C CA . LEU A 1 84 ? -10.297 -2.883 35.612 1.00 98.06 84 LEU A CA 1
ATOM 644 C C . LEU A 1 84 ? -11.546 -2.003 35.470 1.00 98.06 84 LEU A C 1
ATOM 646 O O . LEU A 1 84 ? -12.658 -2.474 35.708 1.00 98.06 84 LEU A O 1
ATOM 650 N N . HIS A 1 85 ? -11.391 -0.758 35.011 1.00 98.31 85 HIS A N 1
ATOM 651 C CA . HIS A 1 85 ? -12.527 0.140 34.793 1.00 98.31 85 HIS A CA 1
ATOM 652 C C . HIS A 1 85 ? -13.517 -0.396 33.756 1.00 98.31 85 HIS A C 1
ATOM 654 O O . HIS A 1 85 ? -14.728 -0.305 33.957 1.00 98.31 85 HIS A O 1
ATOM 660 N N . ARG A 1 86 ? -13.033 -0.999 32.663 1.00 98.06 86 ARG A N 1
ATOM 661 C CA . ARG A 1 86 ? -13.897 -1.652 31.668 1.00 98.06 86 ARG A CA 1
ATOM 662 C C . ARG A 1 86 ? -14.664 -2.822 32.274 1.00 98.06 86 ARG A C 1
ATOM 664 O O . ARG A 1 86 ? -15.858 -2.944 32.022 1.00 98.06 86 ARG A O 1
ATOM 671 N N . MET A 1 87 ? -14.011 -3.649 33.087 1.00 97.81 87 MET A N 1
ATOM 672 C CA . MET A 1 87 ? -14.653 -4.779 33.760 1.00 97.81 87 MET A CA 1
ATOM 673 C C . MET A 1 87 ? -15.751 -4.308 34.720 1.00 97.81 87 MET A C 1
ATOM 675 O O . MET A 1 87 ? -16.867 -4.822 34.678 1.00 97.81 87 MET A O 1
ATOM 679 N N . GLN A 1 88 ? -15.463 -3.282 35.523 1.00 98.19 88 GLN A N 1
ATOM 680 C CA . GLN A 1 88 ? -16.431 -2.661 36.429 1.00 98.19 88 GLN A CA 1
ATOM 681 C C . GLN A 1 88 ? -17.619 -2.055 35.671 1.00 98.19 88 GLN A C 1
ATOM 683 O O . GLN A 1 88 ? -18.768 -2.275 36.050 1.00 98.19 88 GLN A O 1
ATOM 688 N N . LEU A 1 89 ? -17.363 -1.337 34.574 1.00 96.69 89 LEU A N 1
ATOM 689 C CA . LEU A 1 89 ? -18.410 -0.762 33.732 1.00 96.69 89 LEU A CA 1
ATOM 690 C C . LEU A 1 89 ? -19.291 -1.849 33.104 1.00 96.69 89 LEU A C 1
ATOM 692 O O . LEU A 1 89 ? -20.514 -1.751 33.164 1.00 96.69 89 LEU A O 1
ATOM 696 N N . CYS A 1 90 ? -18.691 -2.899 32.537 1.00 95.31 90 CYS A N 1
ATOM 697 C CA . CYS A 1 90 ? -19.429 -4.029 31.973 1.00 95.31 90 CYS A CA 1
ATOM 698 C C . CYS A 1 90 ? -20.297 -4.718 33.029 1.00 95.31 90 CYS A C 1
ATOM 700 O O . CYS A 1 90 ? -21.449 -5.039 32.747 1.00 95.31 90 CYS A O 1
ATOM 702 N N . HIS A 1 91 ? -19.777 -4.900 34.244 1.00 96.50 91 HIS A N 1
ATOM 703 C CA . HIS A 1 91 ? -20.544 -5.454 35.355 1.00 96.50 91 HIS A CA 1
ATOM 704 C C . HIS A 1 91 ? -21.731 -4.554 35.736 1.00 96.50 91 HIS A C 1
ATOM 706 O O . HIS A 1 91 ? -22.857 -5.031 35.845 1.00 96.50 91 HIS A O 1
ATOM 712 N N . ALA A 1 92 ? -21.517 -3.240 35.854 1.00 95.06 92 ALA A N 1
ATOM 713 C CA . ALA A 1 92 ? -22.590 -2.288 36.137 1.00 95.06 92 ALA A CA 1
ATOM 714 C C . ALA A 1 92 ? -23.672 -2.277 35.041 1.00 95.06 92 ALA A C 1
ATOM 716 O O . ALA A 1 92 ? -24.865 -2.244 35.349 1.00 95.06 92 ALA A O 1
ATOM 717 N N . ILE A 1 93 ? -23.270 -2.346 33.766 1.00 94.31 93 ILE A N 1
ATOM 718 C CA . ILE A 1 93 ? -24.189 -2.463 32.626 1.00 94.31 93 ILE A CA 1
ATOM 719 C C . ILE A 1 93 ? -24.978 -3.774 32.705 1.00 94.31 93 ILE A C 1
ATOM 721 O O . ILE A 1 93 ? -26.195 -3.746 32.538 1.00 94.31 93 ILE A O 1
ATOM 725 N N . ALA A 1 94 ? -24.320 -4.903 32.981 1.00 93.56 94 ALA A N 1
ATOM 726 C CA . ALA A 1 94 ? -24.977 -6.203 33.108 1.00 93.56 94 ALA A CA 1
ATOM 727 C C . ALA A 1 94 ? -26.063 -6.176 34.193 1.00 93.56 94 ALA A C 1
ATOM 729 O O . ALA A 1 94 ? -27.215 -6.486 33.899 1.00 93.56 94 ALA A O 1
ATOM 730 N N . ASN A 1 95 ? -25.736 -5.671 35.386 1.00 93.31 95 ASN A N 1
ATOM 731 C CA . ASN A 1 95 ? -26.699 -5.524 36.480 1.00 93.31 95 ASN A CA 1
ATOM 732 C C . ASN A 1 95 ? -27.882 -4.625 36.078 1.00 93.31 95 ASN A C 1
ATOM 734 O O . ASN A 1 95 ? -29.031 -4.902 36.416 1.00 93.31 95 ASN A O 1
ATOM 738 N N . LYS A 1 96 ? -27.640 -3.544 35.320 1.00 92.75 96 LYS A N 1
ATOM 739 C CA . LYS A 1 96 ? -28.725 -2.685 34.815 1.00 92.75 96 LYS A CA 1
ATOM 740 C C . LYS A 1 96 ? -29.625 -3.388 33.804 1.00 92.75 96 LYS A C 1
ATOM 742 O O . LYS A 1 96 ? -30.829 -3.151 33.810 1.00 92.75 96 LYS A O 1
ATOM 747 N N . LEU A 1 97 ? -29.079 -4.271 32.975 1.00 93.19 97 LEU A N 1
ATOM 748 C CA . LEU A 1 97 ? -29.858 -5.022 31.991 1.00 93.19 97 LEU A CA 1
ATOM 749 C C . LEU A 1 97 ? -30.801 -6.059 32.621 1.00 93.19 97 LEU A C 1
ATOM 751 O O . LEU A 1 97 ? -31.818 -6.375 32.002 1.00 93.19 97 LEU A O 1
ATOM 755 N N . GLU A 1 98 ? -30.520 -6.539 33.836 1.00 92.44 98 GLU A N 1
ATOM 756 C CA . GLU A 1 98 ? -31.391 -7.474 34.571 1.00 92.44 98 GLU A CA 1
ATOM 757 C C . GLU A 1 98 ? -32.735 -6.851 34.975 1.00 92.44 98 GLU A C 1
ATOM 759 O O . GLU A 1 98 ? -33.758 -7.531 34.996 1.00 92.44 98 GLU A O 1
ATOM 764 N N . HIS A 1 99 ? -32.756 -5.540 35.232 1.00 88.50 99 HIS A N 1
ATOM 765 C CA . HIS A 1 99 ? -33.935 -4.831 35.735 1.00 88.50 99 HIS A CA 1
ATOM 766 C C . HIS A 1 99 ? -35.001 -4.568 34.649 1.00 88.50 99 HIS A C 1
ATOM 768 O O . HIS A 1 99 ? -36.108 -4.155 34.982 1.00 88.50 99 HIS A O 1
ATOM 774 N N . ASN A 1 100 ? -34.685 -4.813 33.364 1.00 85.25 100 ASN A N 1
ATOM 775 C CA . ASN A 1 100 ? -35.576 -4.682 32.193 1.00 85.25 100 ASN A CA 1
ATOM 776 C C . ASN A 1 100 ? -36.450 -3.409 32.160 1.00 85.25 100 ASN A C 1
ATOM 778 O O . ASN A 1 100 ? -37.564 -3.414 31.635 1.00 85.25 100 ASN A O 1
ATOM 782 N N . ASP A 1 101 ? -35.931 -2.300 32.680 1.00 92.50 101 ASP A N 1
ATOM 783 C CA . ASP A 1 101 ? -36.606 -1.009 32.669 1.00 92.50 101 ASP A CA 1
ATOM 784 C C . ASP A 1 101 ? -36.412 -0.258 31.329 1.00 92.50 101 ASP A C 1
ATOM 786 O O . ASP A 1 101 ? -35.796 -0.739 30.363 1.00 92.50 101 ASP A O 1
ATOM 790 N N . ALA A 1 102 ? -36.961 0.957 31.246 1.00 92.81 102 ALA A N 1
ATOM 791 C CA . ALA A 1 102 ? -36.816 1.808 30.066 1.00 92.81 102 ALA A CA 1
ATOM 792 C C . ALA A 1 102 ? -35.342 2.142 29.756 1.00 92.81 102 ALA A C 1
ATOM 794 O O . ALA A 1 102 ? -34.969 2.236 28.585 1.00 92.81 102 ALA A O 1
ATOM 795 N N . GLN A 1 103 ? -34.487 2.278 30.778 1.00 91.50 103 GLN A N 1
ATOM 796 C CA . GLN A 1 103 ? -33.059 2.553 30.596 1.00 91.50 103 GLN A CA 1
ATOM 797 C C . GLN A 1 103 ? -32.322 1.321 30.053 1.00 91.50 103 GLN A C 1
ATOM 799 O O . GLN A 1 103 ? -31.527 1.444 29.122 1.00 91.50 103 GLN A O 1
ATOM 804 N N . ALA A 1 104 ? -32.634 0.123 30.549 1.00 94.69 104 ALA A N 1
ATOM 805 C CA . ALA A 1 104 ? -32.107 -1.139 30.040 1.00 94.69 104 ALA A CA 1
ATOM 806 C C . ALA A 1 104 ? -32.443 -1.333 28.553 1.00 94.69 104 ALA A C 1
ATOM 808 O O . ALA A 1 104 ? -31.596 -1.767 27.769 1.00 94.69 104 ALA A O 1
ATOM 809 N N . SER A 1 105 ? -33.655 -0.953 28.138 1.00 93.62 105 SER A N 1
ATOM 810 C CA . SER A 1 105 ? -34.067 -0.990 26.728 1.00 93.62 105 SER A CA 1
ATOM 811 C C . SER A 1 105 ? -33.252 -0.026 25.855 1.00 93.62 105 SER A C 1
ATOM 813 O O . SER A 1 105 ? -32.800 -0.409 24.775 1.00 93.62 105 SER A O 1
ATOM 815 N N . GLN A 1 106 ? -32.979 1.191 26.339 1.00 95.12 106 GLN A N 1
ATOM 816 C CA . GLN A 1 106 ? -32.111 2.152 25.643 1.00 95.12 106 GLN A CA 1
ATOM 817 C C . GLN A 1 106 ? -30.666 1.646 25.520 1.00 95.12 106 GLN A C 1
ATOM 819 O O . GLN A 1 106 ? -30.061 1.779 24.456 1.00 95.12 106 GLN A O 1
ATOM 824 N N . ILE A 1 107 ? -30.121 1.018 26.569 1.00 95.44 107 ILE A N 1
ATOM 825 C CA . ILE A 1 107 ? -28.776 0.418 26.550 1.00 95.44 107 ILE A CA 1
ATOM 826 C C . ILE A 1 107 ? -28.696 -0.712 25.512 1.00 95.44 107 ILE A C 1
ATOM 828 O O . ILE A 1 107 ? -27.715 -0.785 24.769 1.00 95.44 107 ILE A O 1
ATOM 832 N N . LYS A 1 108 ? -29.720 -1.573 25.415 1.00 94.56 108 LYS A N 1
ATOM 833 C CA . LYS A 1 108 ? -29.784 -2.641 24.397 1.00 94.56 108 LYS A CA 1
ATOM 834 C C . LYS A 1 108 ? -29.775 -2.068 22.979 1.00 94.56 108 LYS A C 1
ATOM 836 O O . LYS A 1 108 ? -28.999 -2.531 22.143 1.00 94.56 108 LYS A O 1
ATOM 841 N N . GLU A 1 109 ? -30.585 -1.045 22.715 1.00 95.94 109 GLU A N 1
ATOM 842 C CA . GLU A 1 109 ? -30.649 -0.416 21.390 1.00 95.94 109 GLU A CA 1
ATOM 843 C C . GLU A 1 109 ? -29.340 0.301 21.030 1.00 95.94 109 GLU A C 1
ATOM 845 O O . GLU A 1 109 ? -28.821 0.147 19.920 1.00 95.94 109 GLU A O 1
ATOM 850 N N . LEU A 1 110 ? -28.736 1.014 21.987 1.00 96.25 110 LEU A N 1
ATOM 851 C CA . LEU A 1 110 ? -27.421 1.624 2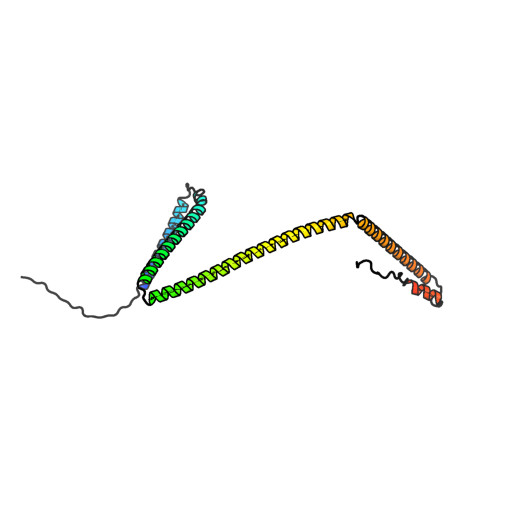1.802 1.00 96.25 110 LEU A CA 1
ATOM 852 C C . LEU A 1 110 ? -26.353 0.565 21.507 1.00 96.25 110 LEU A C 1
ATOM 854 O O . LEU A 1 110 ? -25.580 0.726 20.565 1.00 96.25 110 LEU A O 1
ATOM 858 N N . SER A 1 111 ? -26.334 -0.535 22.263 1.00 94.81 111 SER A N 1
ATOM 859 C CA . SER A 1 111 ? -25.397 -1.642 22.050 1.00 94.81 111 SER A CA 1
ATOM 860 C C . SER A 1 111 ? -25.548 -2.247 20.653 1.00 94.81 111 SER A C 1
ATOM 862 O O . SER A 1 111 ? -24.558 -2.425 19.942 1.00 94.81 111 SER A O 1
ATOM 864 N N . LYS A 1 112 ? -26.787 -2.458 20.194 1.00 96.81 112 LYS A N 1
ATOM 865 C CA . LYS A 1 112 ? -27.079 -2.933 18.836 1.00 96.81 112 LYS A CA 1
ATOM 866 C C . LYS A 1 112 ? -26.541 -1.979 17.767 1.00 96.81 112 LYS A C 1
ATOM 868 O O . LYS A 1 112 ? -25.890 -2.425 16.819 1.00 96.81 112 LYS A O 1
ATOM 873 N N . ARG A 1 113 ? -26.752 -0.668 17.930 1.00 97.62 113 ARG A N 1
ATOM 874 C CA . ARG A 1 113 ? -26.201 0.352 17.023 1.00 97.62 113 ARG A CA 1
ATOM 875 C C . ARG A 1 113 ? -24.669 0.349 17.029 1.00 97.62 113 ARG A C 1
ATOM 877 O O . ARG A 1 113 ? -24.068 0.379 15.956 1.00 97.62 113 ARG A O 1
ATOM 884 N N . CYS A 1 114 ? -24.039 0.266 18.200 1.00 97.00 114 CYS A N 1
ATOM 885 C CA . CYS A 1 114 ? -22.584 0.165 18.328 1.00 97.00 114 CYS A CA 1
ATOM 886 C C . CYS A 1 114 ? -22.045 -1.086 17.622 1.00 97.00 114 CYS A C 1
ATOM 888 O O . CYS A 1 114 ? -21.094 -0.989 16.852 1.00 97.00 114 CYS A O 1
ATOM 890 N N . MET A 1 115 ? -22.688 -2.243 17.796 1.00 97.19 115 MET A N 1
ATOM 891 C CA . MET A 1 115 ? -22.310 -3.491 17.123 1.00 97.19 115 MET A CA 1
ATOM 892 C C . MET A 1 115 ? -22.421 -3.395 15.598 1.00 97.19 115 MET A C 1
ATOM 894 O O . MET A 1 115 ? -21.519 -3.843 14.884 1.00 97.19 115 MET A O 1
ATOM 898 N N . ALA A 1 116 ? -23.484 -2.772 15.085 1.00 98.12 116 ALA A N 1
ATOM 899 C CA . ALA A 1 116 ? -23.637 -2.523 13.653 1.00 98.12 116 ALA A CA 1
ATOM 900 C C . ALA A 1 116 ? -22.525 -1.604 13.117 1.00 98.12 116 ALA A C 1
ATOM 902 O O . ALA A 1 116 ? -21.924 -1.887 12.078 1.00 98.12 116 ALA A O 1
ATOM 903 N N . MET A 1 117 ? -22.194 -0.538 13.853 1.00 98.31 117 MET A N 1
ATOM 904 C CA . MET A 1 117 ? -21.105 0.371 13.495 1.00 98.31 117 MET A CA 1
ATOM 905 C C . MET A 1 117 ? -19.743 -0.335 13.510 1.00 98.31 117 MET A C 1
ATOM 907 O O . MET A 1 117 ? -19.003 -0.227 12.535 1.00 98.31 117 MET A O 1
ATOM 911 N N . CYS A 1 118 ? -19.435 -1.109 14.554 1.00 97.94 118 CYS A N 1
ATOM 912 C CA . CYS A 1 118 ? -18.210 -1.907 14.647 1.00 97.94 118 CYS A CA 1
ATOM 913 C C . CYS A 1 118 ? -18.095 -2.918 13.500 1.00 97.94 118 CYS A C 1
ATOM 915 O O . CYS A 1 118 ? -17.020 -3.079 12.926 1.00 97.94 118 CYS A O 1
ATOM 917 N N . SER A 1 119 ? -19.203 -3.558 13.120 1.00 98.44 119 SER A N 1
ATOM 918 C CA . SER A 1 119 ? -19.240 -4.485 11.983 1.00 98.44 119 SER A CA 1
ATOM 919 C C . SER A 1 119 ? -18.908 -3.774 10.670 1.00 98.44 119 SER A C 1
ATOM 921 O O . SER A 1 119 ? -18.106 -4.275 9.884 1.00 98.44 119 SER A O 1
ATOM 923 N N . ARG A 1 120 ? -19.448 -2.566 10.462 1.00 98.44 120 ARG A N 1
ATOM 924 C CA . ARG A 1 120 ? -19.149 -1.748 9.279 1.00 98.44 120 ARG A CA 1
ATOM 925 C C . ARG A 1 120 ? -17.703 -1.249 9.264 1.00 98.44 120 ARG A C 1
ATOM 927 O O . ARG A 1 120 ? -17.068 -1.276 8.218 1.00 98.44 120 ARG A O 1
ATOM 934 N N . ILE A 1 121 ? -17.160 -0.847 10.414 1.00 98.44 121 ILE A N 1
ATOM 935 C CA . ILE A 1 121 ? -15.741 -0.478 10.545 1.00 98.44 121 ILE A CA 1
ATOM 936 C C . ILE A 1 121 ? -14.855 -1.668 10.170 1.00 98.44 121 ILE A C 1
ATOM 938 O O . ILE A 1 121 ? -13.947 -1.519 9.357 1.00 98.44 121 ILE A O 1
ATOM 942 N N . LYS A 1 122 ? -15.150 -2.857 10.705 1.00 98.25 122 LYS A N 1
ATOM 943 C CA . LYS A 1 122 ? -14.402 -4.081 10.399 1.00 98.25 122 LYS A CA 1
ATOM 944 C C . LYS A 1 122 ? -14.473 -4.440 8.913 1.00 98.25 122 LYS A C 1
ATOM 946 O O . LYS A 1 122 ? -13.462 -4.836 8.343 1.00 98.25 122 LYS A O 1
ATOM 951 N N . HIS A 1 123 ? -15.638 -4.279 8.288 1.00 98.50 123 HIS A N 1
ATOM 952 C CA . HIS A 1 123 ? -15.807 -4.475 6.847 1.00 98.50 123 HIS A CA 1
ATOM 953 C C . HIS A 1 123 ? -14.862 -3.573 6.048 1.00 98.50 123 HIS A C 1
ATOM 955 O O . HIS A 1 123 ? -14.028 -4.072 5.302 1.00 98.50 123 HIS A O 1
ATOM 961 N N . VAL A 1 124 ? -14.906 -2.262 6.300 1.00 98.56 124 VAL A N 1
ATOM 962 C CA . VAL A 1 124 ? -14.049 -1.280 5.618 1.00 98.56 124 VAL A CA 1
ATOM 963 C C . VAL A 1 124 ? -12.562 -1.534 5.887 1.00 98.56 124 VAL A C 1
ATOM 965 O O . VAL A 1 124 ? -11.723 -1.334 5.010 1.00 98.56 124 VAL A O 1
ATOM 968 N N . GLN A 1 125 ? -12.197 -1.982 7.090 1.00 98.50 125 GLN A N 1
ATOM 969 C CA . GLN A 1 125 ? -10.816 -2.358 7.408 1.00 98.50 125 GLN A CA 1
ATOM 970 C C . GLN A 1 125 ? -10.349 -3.581 6.611 1.00 98.50 125 GLN A C 1
ATOM 972 O O . GLN A 1 125 ? -9.211 -3.593 6.140 1.00 98.50 125 GLN A O 1
ATOM 977 N N . ASN A 1 126 ? -11.213 -4.583 6.441 1.00 98.44 126 ASN A N 1
ATOM 978 C CA . ASN A 1 126 ? -10.917 -5.748 5.613 1.00 98.44 126 ASN A CA 1
ATOM 979 C C . ASN A 1 126 ? -10.774 -5.351 4.140 1.00 98.44 126 ASN A C 1
ATOM 981 O O . ASN A 1 126 ? -9.750 -5.666 3.548 1.00 98.44 126 ASN A O 1
ATOM 985 N N . GLU A 1 127 ? -11.712 -4.571 3.592 1.00 98.56 127 GLU A N 1
ATOM 986 C CA . GLU A 1 127 ? -11.626 -4.063 2.213 1.00 98.56 127 GLU A CA 1
ATOM 987 C C . GLU A 1 127 ? -10.332 -3.276 1.979 1.00 98.56 127 GLU A C 1
ATOM 989 O O . GLU A 1 127 ? -9.639 -3.484 0.987 1.00 98.56 127 GLU A O 1
ATOM 994 N N . ASN A 1 128 ? -9.944 -2.412 2.922 1.00 98.38 128 ASN A N 1
ATOM 995 C CA . ASN A 1 128 ? -8.676 -1.688 2.841 1.00 98.38 128 ASN A CA 1
ATOM 996 C C . ASN A 1 128 ? -7.461 -2.621 2.849 1.00 98.38 128 ASN A C 1
ATOM 998 O O . ASN A 1 128 ? -6.478 -2.349 2.161 1.00 98.38 128 ASN A O 1
ATOM 1002 N N . ARG A 1 129 ? -7.485 -3.690 3.650 1.00 98.56 129 ARG A N 1
ATOM 1003 C CA . ARG A 1 129 ? -6.402 -4.679 3.673 1.00 98.56 129 ARG A CA 1
ATOM 1004 C C . ARG A 1 129 ? -6.319 -5.419 2.341 1.00 98.56 129 ARG A C 1
ATOM 1006 O O . ARG A 1 129 ? -5.221 -5.578 1.818 1.00 98.56 129 ARG A O 1
ATOM 1013 N N . ASP A 1 130 ? -7.456 -5.815 1.788 1.00 98.56 130 ASP A N 1
ATOM 1014 C CA . ASP A 1 130 ? -7.518 -6.555 0.530 1.00 98.56 130 ASP A CA 1
ATOM 1015 C C . ASP A 1 130 ? -7.051 -5.672 -0.640 1.00 98.56 130 ASP A C 1
ATOM 1017 O O . ASP A 1 130 ? -6.193 -6.082 -1.418 1.00 98.56 130 ASP A O 1
ATOM 1021 N N . LEU A 1 131 ? -7.478 -4.404 -0.684 1.00 98.69 131 LEU A N 1
ATOM 1022 C CA . LEU A 1 131 ? -6.981 -3.419 -1.651 1.00 98.69 131 LEU A CA 1
ATOM 1023 C C . LEU A 1 131 ? -5.472 -3.180 -1.528 1.00 98.69 131 LEU A C 1
ATOM 1025 O O . LEU A 1 131 ? -4.778 -3.100 -2.540 1.00 98.69 131 LEU A O 1
ATOM 1029 N N . LYS A 1 132 ? -4.934 -3.082 -0.306 1.00 98.44 132 LYS A N 1
ATOM 1030 C CA . LYS A 1 132 ? -3.481 -2.962 -0.097 1.00 98.44 132 LYS A CA 1
ATOM 1031 C C . LYS A 1 132 ? -2.726 -4.175 -0.639 1.00 98.44 132 LYS A C 1
ATOM 1033 O O . LYS A 1 132 ? -1.664 -3.999 -1.234 1.00 98.44 132 LYS A O 1
ATOM 1038 N N . ASN A 1 133 ? -3.271 -5.377 -0.461 1.00 98.44 133 ASN A N 1
ATOM 1039 C CA . ASN A 1 133 ? -2.675 -6.600 -0.990 1.00 98.44 133 ASN A CA 1
ATOM 1040 C C . ASN A 1 133 ? -2.695 -6.618 -2.526 1.00 98.44 133 ASN A C 1
ATOM 1042 O O . ASN A 1 133 ? -1.673 -6.926 -3.137 1.00 98.44 133 ASN A O 1
ATOM 1046 N N . GLU A 1 134 ? -3.806 -6.221 -3.152 1.00 98.62 134 GLU A N 1
ATOM 1047 C CA . GLU A 1 134 ? -3.898 -6.111 -4.615 1.00 98.62 134 GLU A CA 1
ATOM 1048 C C . GLU A 1 134 ? -2.935 -5.057 -5.178 1.00 98.62 134 GLU A C 1
ATOM 1050 O O . GLU A 1 134 ? -2.242 -5.309 -6.163 1.00 98.62 134 GLU A O 1
ATOM 1055 N N . ILE A 1 135 ? -2.793 -3.902 -4.516 1.00 98.56 135 ILE A N 1
ATOM 1056 C CA . ILE A 1 135 ? -1.794 -2.892 -4.898 1.00 98.56 135 ILE A CA 1
ATOM 1057 C C . ILE A 1 135 ? -0.380 -3.480 -4.840 1.00 98.56 135 ILE A C 1
ATOM 1059 O O . ILE A 1 135 ? 0.392 -3.301 -5.782 1.00 98.56 135 ILE A O 1
ATOM 1063 N N . ALA A 1 136 ? -0.036 -4.191 -3.763 1.00 98.50 136 ALA A N 1
ATOM 1064 C CA . ALA A 1 136 ? 1.279 -4.812 -3.619 1.00 98.50 136 ALA A CA 1
ATOM 1065 C C . ALA A 1 136 ? 1.537 -5.864 -4.712 1.00 98.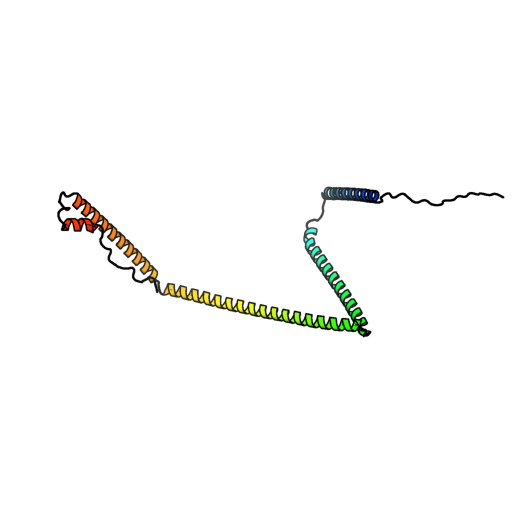50 136 ALA A C 1
ATOM 1067 O O . ALA A 1 136 ? 2.639 -5.936 -5.259 1.00 98.50 136 ALA A O 1
ATOM 1068 N N . LYS A 1 137 ? 0.512 -6.638 -5.081 1.00 98.69 137 LYS A N 1
ATOM 1069 C CA . LYS A 1 137 ? 0.579 -7.605 -6.181 1.00 98.69 137 LYS A CA 1
ATOM 1070 C C . LYS A 1 137 ? 0.843 -6.919 -7.524 1.00 98.69 137 LYS A C 1
ATOM 1072 O O . LYS A 1 137 ? 1.797 -7.286 -8.203 1.00 98.69 137 LYS A O 1
ATOM 1077 N N . ILE A 1 138 ? 0.085 -5.874 -7.863 1.00 98.56 138 ILE A N 1
ATOM 1078 C CA . ILE A 1 138 ? 0.279 -5.100 -9.103 1.00 98.56 138 ILE A CA 1
ATOM 1079 C C . ILE A 1 138 ? 1.672 -4.458 -9.143 1.00 98.56 138 ILE A C 1
ATOM 1081 O O . ILE A 1 138 ? 2.316 -4.413 -10.191 1.00 98.56 138 ILE A O 1
ATOM 1085 N N . GLN A 1 139 ? 2.160 -3.943 -8.012 1.00 98.19 139 GLN A N 1
ATOM 1086 C CA . GLN A 1 139 ? 3.507 -3.375 -7.923 1.00 98.19 139 GLN A CA 1
ATOM 1087 C C . GLN A 1 139 ? 4.585 -4.423 -8.204 1.00 98.19 139 GLN A C 1
ATOM 1089 O O . GLN A 1 139 ? 5.535 -4.127 -8.929 1.00 98.19 139 GLN A O 1
ATOM 1094 N N . LYS A 1 140 ? 4.414 -5.643 -7.685 1.00 98.50 140 LYS A N 1
ATOM 1095 C CA . LYS A 1 140 ? 5.305 -6.766 -7.974 1.00 98.50 140 LYS A CA 1
ATOM 1096 C C . LYS A 1 140 ? 5.269 -7.143 -9.456 1.00 98.50 140 LYS A C 1
ATOM 1098 O O . LYS A 1 140 ? 6.314 -7.165 -10.089 1.00 98.50 140 LYS A O 1
ATOM 1103 N N . GLU A 1 141 ? 4.084 -7.333 -10.032 1.00 98.50 141 GLU A N 1
ATOM 1104 C CA . GLU A 1 141 ? 3.928 -7.664 -11.459 1.00 98.50 141 GLU A CA 1
ATOM 1105 C C . GLU A 1 141 ? 4.560 -6.599 -12.367 1.00 98.50 141 GLU A C 1
ATOM 1107 O O . GLU A 1 141 ? 5.248 -6.915 -13.338 1.00 98.50 141 GLU A O 1
ATOM 1112 N N . ARG A 1 142 ? 4.387 -5.314 -12.030 1.00 98.31 142 ARG A N 1
ATOM 1113 C CA . ARG A 1 142 ? 5.019 -4.206 -12.757 1.00 98.31 142 ARG A CA 1
ATOM 1114 C C . ARG A 1 142 ? 6.541 -4.252 -12.661 1.00 98.31 142 ARG A C 1
ATOM 1116 O O . ARG A 1 142 ? 7.215 -3.928 -13.636 1.00 98.31 142 ARG A O 1
ATOM 1123 N N . TYR A 1 143 ? 7.074 -4.604 -11.496 1.00 98.44 143 TYR A N 1
ATOM 1124 C CA . TYR A 1 143 ? 8.511 -4.732 -11.294 1.00 98.44 143 TYR A CA 1
ATOM 1125 C C . TYR A 1 143 ? 9.088 -5.900 -12.102 1.00 98.44 143 TYR A C 1
ATOM 1127 O O . TYR A 1 143 ? 10.074 -5.710 -12.812 1.00 98.44 143 TYR A O 1
ATOM 1135 N N . ASP A 1 144 ? 8.427 -7.055 -12.078 1.00 98.31 144 ASP A N 1
ATOM 1136 C CA . ASP A 1 144 ? 8.829 -8.236 -12.846 1.00 98.31 144 ASP A CA 1
ATOM 1137 C C . ASP A 1 144 ? 8.820 -7.929 -14.360 1.00 98.31 144 ASP A C 1
ATOM 1139 O O . ASP A 1 144 ? 9.789 -8.196 -15.072 1.00 98.31 144 ASP A O 1
ATOM 1143 N N . LEU A 1 145 ? 7.777 -7.250 -14.858 1.00 98.44 145 LEU A N 1
ATOM 1144 C CA . LEU A 1 145 ? 7.712 -6.779 -16.250 1.00 98.44 145 LEU A CA 1
ATOM 1145 C C . LEU A 1 145 ? 8.818 -5.774 -16.595 1.00 98.44 145 LEU A C 1
ATOM 1147 O O . LEU A 1 145 ? 9.377 -5.813 -17.697 1.00 98.44 145 LEU A O 1
ATOM 1151 N N . TRP A 1 146 ? 9.137 -4.859 -15.677 1.00 98.00 146 TRP A N 1
ATOM 1152 C CA . TRP A 1 146 ? 10.225 -3.903 -15.865 1.00 98.00 146 TRP A CA 1
ATOM 1153 C C . TRP A 1 146 ? 11.578 -4.614 -15.982 1.00 98.00 146 TRP A C 1
ATOM 1155 O O . TRP A 1 146 ? 12.358 -4.265 -16.869 1.00 98.00 146 TRP A O 1
ATOM 1165 N N . GLN A 1 147 ? 11.831 -5.636 -15.156 1.00 98.19 147 GLN A N 1
ATOM 1166 C CA . GLN A 1 147 ? 13.048 -6.446 -15.236 1.00 98.19 147 GLN A CA 1
ATOM 1167 C C . GLN A 1 147 ? 13.165 -7.140 -16.596 1.00 98.19 147 GLN A C 1
ATOM 1169 O O . GLN A 1 147 ? 14.167 -6.951 -17.287 1.00 98.19 147 GLN A O 1
ATOM 1174 N N . ILE A 1 148 ? 12.110 -7.835 -17.034 1.00 97.50 148 ILE A N 1
ATOM 1175 C CA . ILE A 1 148 ? 12.079 -8.517 -18.339 1.00 97.50 148 ILE A CA 1
ATOM 1176 C C . ILE A 1 148 ? 12.322 -7.521 -19.481 1.00 97.50 148 ILE A C 1
ATOM 1178 O O . ILE A 1 148 ? 13.105 -7.775 -20.395 1.00 97.50 148 ILE A O 1
ATOM 1182 N N . THR A 1 149 ? 11.684 -6.350 -19.427 1.00 95.75 149 THR A N 1
ATOM 1183 C CA . THR A 1 149 ? 11.858 -5.304 -20.447 1.00 95.75 149 THR A CA 1
ATOM 1184 C C . THR A 1 149 ? 13.292 -4.771 -20.469 1.00 95.75 149 THR A C 1
ATOM 1186 O O . THR A 1 149 ? 13.841 -4.501 -21.538 1.00 95.75 149 THR A O 1
ATOM 1189 N N . ALA A 1 150 ? 13.917 -4.606 -19.301 1.00 96.81 150 ALA A N 1
ATOM 1190 C CA . ALA A 1 150 ? 15.302 -4.164 -19.195 1.00 96.81 150 ALA A CA 1
ATOM 1191 C C . ALA A 1 150 ? 16.278 -5.215 -19.747 1.00 96.81 150 ALA A C 1
ATOM 1193 O O . ALA A 1 150 ? 17.228 -4.852 -20.439 1.00 96.81 150 ALA A O 1
ATOM 1194 N N . GLU A 1 151 ? 16.035 -6.499 -19.488 1.00 96.69 151 GLU A N 1
ATOM 1195 C CA . GLU A 1 151 ? 16.812 -7.610 -20.048 1.00 96.69 151 GLU A CA 1
ATOM 1196 C C . GLU A 1 151 ? 16.685 -7.671 -21.571 1.00 96.69 151 GLU A C 1
ATOM 1198 O O . GLU A 1 151 ? 17.699 -7.652 -22.267 1.00 96.69 151 GLU A O 1
ATOM 1203 N N . LYS A 1 152 ? 15.457 -7.617 -22.102 1.00 95.19 152 LYS A N 1
ATOM 1204 C CA . LYS A 1 152 ? 15.213 -7.601 -23.552 1.00 95.19 152 LYS A CA 1
ATOM 1205 C C . LYS A 1 152 ? 15.841 -6.395 -24.236 1.00 95.19 152 LYS A C 1
ATOM 1207 O O . LYS A 1 152 ? 16.399 -6.518 -25.320 1.00 95.19 152 LYS A O 1
ATOM 1212 N N . ARG A 1 153 ? 15.819 -5.227 -23.591 1.00 93.00 153 ARG A N 1
ATOM 1213 C CA . ARG A 1 153 ? 16.510 -4.036 -24.100 1.00 93.00 153 ARG A CA 1
ATOM 1214 C C . ARG A 1 153 ? 18.023 -4.245 -24.185 1.00 93.00 153 ARG A C 1
ATOM 1216 O O . ARG A 1 153 ? 18.624 -3.802 -25.157 1.00 93.00 153 ARG A O 1
ATOM 1223 N N . LYS A 1 154 ? 18.635 -4.892 -23.188 1.00 95.31 154 LYS A N 1
ATOM 1224 C CA . LYS A 1 154 ? 20.070 -5.216 -23.222 1.00 95.31 154 LYS A CA 1
ATOM 1225 C C . LYS A 1 154 ? 20.389 -6.199 -24.345 1.00 95.31 154 LYS A C 1
ATOM 1227 O O . LYS A 1 154 ? 21.366 -5.987 -25.047 1.00 95.31 154 LYS A O 1
ATOM 1232 N N . GLU A 1 155 ? 19.564 -7.228 -24.528 1.00 93.06 155 GLU A N 1
ATOM 1233 C CA . GLU A 1 155 ? 19.708 -8.200 -25.620 1.00 93.06 155 GLU A CA 1
ATOM 1234 C C . GLU A 1 155 ? 19.662 -7.506 -26.991 1.00 93.06 155 GLU A C 1
ATOM 1236 O O . GLU A 1 155 ? 20.570 -7.688 -27.795 1.00 93.06 155 GLU A O 1
ATOM 1241 N N . ILE A 1 156 ? 18.684 -6.618 -27.214 1.00 90.69 156 ILE A N 1
ATOM 1242 C CA . ILE A 1 156 ? 18.585 -5.819 -28.447 1.00 90.69 156 ILE A CA 1
ATOM 1243 C C . ILE A 1 156 ? 19.821 -4.929 -28.647 1.00 90.69 156 ILE A C 1
ATOM 1245 O O . ILE A 1 156 ? 20.338 -4.849 -29.756 1.00 90.69 156 ILE A O 1
ATOM 1249 N N . ASP A 1 157 ? 20.311 -4.259 -27.601 1.00 87.56 157 ASP A N 1
ATOM 1250 C CA . ASP A 1 157 ? 21.509 -3.408 -27.696 1.00 87.56 157 ASP A CA 1
ATOM 1251 C C . ASP A 1 157 ? 22.771 -4.216 -28.042 1.00 87.56 157 ASP A C 1
ATOM 1253 O O . ASP A 1 157 ? 23.614 -3.746 -28.806 1.00 87.56 157 ASP A O 1
ATOM 1257 N N . VAL A 1 158 ? 22.896 -5.441 -27.519 1.00 88.75 158 VAL A N 1
ATOM 1258 C CA . VAL A 1 158 ? 23.978 -6.367 -27.886 1.00 88.75 158 VAL A CA 1
ATOM 1259 C C . VAL A 1 158 ? 23.845 -6.792 -29.346 1.00 88.75 158 VAL A C 1
ATOM 1261 O O . VAL A 1 158 ? 24.799 -6.614 -30.098 1.00 88.75 158 VAL A O 1
ATOM 1264 N N . MET A 1 159 ? 22.663 -7.246 -29.776 1.00 82.69 159 MET A N 1
ATOM 1265 C CA . MET A 1 159 ? 22.425 -7.635 -31.171 1.00 82.69 159 MET A CA 1
ATOM 1266 C C . MET A 1 159 ? 22.709 -6.487 -32.141 1.00 82.69 159 MET A C 1
ATOM 1268 O O . MET A 1 159 ? 23.409 -6.679 -33.125 1.00 82.69 159 MET A O 1
ATOM 1272 N N . LEU A 1 160 ? 22.265 -5.264 -31.836 1.00 79.94 160 LEU A N 1
ATOM 1273 C CA . LEU A 1 160 ? 22.527 -4.093 -32.676 1.00 79.94 160 LEU A CA 1
ATOM 1274 C C . LEU A 1 160 ? 24.032 -3.791 -32.799 1.00 79.94 160 LEU A C 1
ATOM 1276 O O . LEU A 1 160 ? 24.500 -3.353 -33.849 1.00 79.94 160 LEU A O 1
ATOM 1280 N N . LYS A 1 161 ? 24.804 -4.015 -31.729 1.00 77.12 161 LYS A N 1
ATOM 1281 C CA . LYS A 1 161 ? 26.266 -3.855 -31.740 1.00 77.12 161 LYS A CA 1
ATOM 1282 C C . LYS A 1 161 ? 26.973 -4.965 -32.518 1.00 77.12 161 LYS A C 1
ATOM 1284 O O . LYS A 1 161 ? 28.010 -4.688 -33.117 1.00 77.12 161 LYS A O 1
ATOM 1289 N N . GLU A 1 162 ? 26.441 -6.182 -32.488 1.00 75.50 162 GLU A N 1
ATOM 1290 C CA . GLU A 1 162 ? 26.985 -7.354 -33.184 1.00 75.50 162 GLU A CA 1
ATOM 1291 C C . GLU A 1 162 ? 26.611 -7.396 -34.673 1.00 75.50 162 GLU A C 1
ATOM 1293 O O . GLU A 1 162 ? 27.422 -7.833 -35.483 1.00 75.50 162 GLU A O 1
ATOM 1298 N N . GLU A 1 163 ? 25.429 -6.902 -35.044 1.00 64.69 163 GLU A N 1
ATOM 1299 C CA . GLU A 1 163 ? 24.919 -6.868 -36.422 1.00 64.69 163 GLU A CA 1
ATOM 1300 C C . GLU A 1 163 ? 25.473 -5.675 -37.223 1.00 64.69 163 GLU A C 1
ATOM 1302 O O . GLU A 1 163 ? 25.555 -5.732 -38.445 1.00 64.69 163 GLU A O 1
ATOM 1307 N N . TYR A 1 164 ? 25.947 -4.618 -36.547 1.00 59.44 164 TYR A N 1
ATOM 1308 C CA . TYR A 1 164 ? 26.561 -3.447 -37.188 1.00 59.44 164 TYR A CA 1
ATOM 1309 C C . TYR A 1 164 ? 27.974 -3.099 -36.666 1.00 59.44 164 TYR A C 1
ATOM 1311 O O . TYR A 1 164 ? 28.216 -1.966 -36.224 1.00 59.44 164 TYR A O 1
ATOM 1319 N N . PRO A 1 165 ? 28.981 -3.987 -36.788 1.00 57.12 165 PRO A N 1
ATOM 1320 C CA . PRO A 1 165 ? 30.383 -3.594 -36.616 1.00 57.12 165 PRO A CA 1
ATOM 1321 C C . PRO A 1 165 ? 30.816 -2.586 -37.702 1.00 57.12 165 PRO A C 1
ATOM 1323 O O . PRO A 1 165 ? 31.669 -1.721 -37.474 1.00 57.12 165 PRO A O 1
ATOM 1326 N N . GLU A 1 166 ? 30.163 -2.637 -38.865 1.00 56.94 166 GLU A N 1
ATOM 1327 C CA . GLU A 1 166 ? 30.387 -1.794 -40.042 1.00 56.94 166 GLU A CA 1
ATOM 1328 C C . GLU A 1 166 ? 29.801 -0.384 -39.912 1.00 56.94 166 GLU A C 1
ATOM 1330 O O . GLU A 1 166 ? 30.256 0.519 -40.608 1.00 56.94 166 GLU A O 1
ATOM 1335 N N . ALA A 1 167 ? 28.880 -0.118 -38.976 1.00 61.97 167 ALA A N 1
ATOM 1336 C CA . ALA A 1 167 ? 28.348 1.236 -38.777 1.00 61.97 167 ALA A CA 1
ATOM 1337 C C . ALA A 1 167 ? 29.434 2.234 -38.338 1.00 61.97 167 ALA A C 1
ATOM 1339 O O . ALA A 1 167 ? 29.349 3.427 -38.642 1.00 61.97 167 ALA A O 1
ATOM 1340 N N . LYS A 1 168 ? 30.487 1.764 -37.652 1.00 64.19 168 LYS A N 1
ATOM 1341 C CA . LYS A 1 168 ? 31.665 2.591 -37.348 1.00 64.19 168 LYS A CA 1
ATOM 1342 C C . LYS A 1 168 ? 32.516 2.856 -38.591 1.00 64.19 168 LYS A C 1
ATOM 1344 O O . LYS A 1 168 ? 32.956 3.988 -38.774 1.00 64.19 168 LYS A O 1
ATOM 1349 N N . GLN A 1 169 ? 32.718 1.850 -39.443 1.00 66.94 169 GLN A N 1
ATOM 1350 C CA . GLN A 1 169 ? 33.491 1.991 -40.682 1.00 66.94 169 GLN A CA 1
ATOM 1351 C C . GLN A 1 169 ? 32.762 2.875 -41.698 1.00 66.94 169 GLN A C 1
ATOM 1353 O O . GLN A 1 169 ? 33.364 3.781 -42.264 1.00 66.94 169 GLN A O 1
ATOM 1358 N N . TYR A 1 170 ? 31.449 2.699 -41.842 1.00 68.38 170 TYR A N 1
ATOM 1359 C CA . TYR A 1 170 ? 30.598 3.527 -42.688 1.00 68.38 170 TYR A CA 1
ATOM 1360 C C . TYR A 1 170 ? 30.605 4.991 -42.235 1.00 68.38 170 TYR A C 1
ATOM 1362 O O . TYR A 1 170 ? 30.804 5.885 -43.052 1.00 68.38 170 TYR A O 1
ATOM 1370 N N . LYS A 1 171 ? 30.495 5.261 -40.924 1.00 74.31 171 LYS A N 1
ATOM 1371 C CA . LYS A 1 171 ? 30.618 6.629 -40.385 1.00 74.31 171 LYS A CA 1
ATOM 1372 C C . LYS A 1 171 ? 31.995 7.248 -40.641 1.00 74.31 171 LYS A C 1
ATOM 1374 O O . LYS A 1 171 ? 32.063 8.434 -40.955 1.00 74.31 171 LYS A O 1
ATOM 1379 N N . ALA A 1 172 ? 33.073 6.473 -40.514 1.00 79.25 172 ALA A N 1
ATOM 1380 C CA . ALA A 1 172 ? 34.429 6.947 -40.788 1.00 79.25 172 ALA A CA 1
ATOM 1381 C C . ALA A 1 172 ? 34.634 7.264 -42.281 1.00 79.25 172 ALA A C 1
ATOM 1383 O O . ALA A 1 172 ? 35.103 8.351 -42.613 1.00 79.25 172 ALA A O 1
ATOM 1384 N N . TRP A 1 173 ? 34.194 6.371 -43.170 1.00 78.56 173 TRP A N 1
ATOM 1385 C CA . TRP A 1 173 ? 34.237 6.567 -44.620 1.00 78.56 173 TRP A CA 1
ATOM 1386 C C . TRP A 1 173 ? 33.428 7.797 -45.060 1.00 78.56 173 TRP A C 1
ATOM 1388 O O . TRP A 1 173 ? 33.902 8.623 -45.837 1.00 78.56 173 TRP A O 1
ATOM 1398 N N . LEU A 1 174 ? 32.234 7.992 -44.498 1.00 75.38 174 LEU A N 1
ATOM 1399 C CA . LEU A 1 174 ? 31.369 9.130 -44.821 1.00 75.38 174 LEU A CA 1
ATOM 1400 C C . LEU A 1 174 ? 31.969 10.466 -44.338 1.00 75.38 174 LEU A C 1
ATOM 1402 O O . LEU A 1 174 ? 31.845 11.490 -45.015 1.00 75.38 174 LEU A O 1
ATOM 1406 N N . ALA A 1 175 ? 32.680 10.461 -43.204 1.00 84.38 175 ALA A N 1
ATOM 1407 C CA . ALA A 1 175 ? 33.435 11.620 -42.723 1.00 84.38 175 ALA A CA 1
ATOM 1408 C C . ALA A 1 175 ? 34.632 11.961 -43.633 1.00 84.38 175 ALA A C 1
ATOM 1410 O O . ALA A 1 175 ? 34.881 13.140 -43.907 1.00 84.38 175 ALA A O 1
ATOM 1411 N N . GLU A 1 176 ? 35.339 10.953 -44.146 1.00 88.75 176 GLU A N 1
ATOM 1412 C CA . GLU A 1 176 ? 36.435 11.130 -45.106 1.00 88.75 176 GLU A CA 1
ATOM 1413 C C . GLU A 1 176 ? 35.930 11.714 -46.434 1.00 88.75 176 GLU A C 1
ATOM 1415 O O . GLU A 1 176 ? 36.440 12.737 -46.896 1.00 88.75 176 GLU A O 1
ATOM 1420 N N . VAL A 1 177 ? 34.857 11.147 -46.998 1.00 80.81 177 VAL A N 1
ATOM 1421 C CA . VAL A 1 177 ? 34.214 11.648 -48.226 1.00 80.81 177 VAL A CA 1
ATOM 1422 C C . VAL A 1 177 ? 33.771 13.104 -48.067 1.00 80.81 177 VAL A C 1
ATOM 1424 O O . VAL A 1 177 ? 34.023 13.926 -48.951 1.00 80.81 177 VAL A O 1
ATOM 1427 N N . LYS A 1 178 ? 33.173 13.466 -46.925 1.00 84.69 178 LYS A N 1
ATOM 1428 C CA . LYS A 1 178 ? 32.776 14.853 -46.634 1.00 84.69 178 LYS A CA 1
ATOM 1429 C C . LYS A 1 178 ? 33.980 15.796 -46.576 1.00 84.69 178 LYS A C 1
ATOM 1431 O O . LYS A 1 178 ? 33.918 16.901 -47.109 1.00 84.69 178 LYS A O 1
ATOM 1436 N N . THR A 1 179 ? 35.079 15.362 -45.964 1.00 91.38 179 THR A N 1
ATOM 1437 C CA . THR A 1 179 ? 36.308 16.165 -45.855 1.00 91.38 179 THR A CA 1
ATOM 1438 C C . THR A 1 179 ? 36.943 16.397 -47.228 1.00 91.38 179 THR A C 1
ATOM 1440 O O . THR A 1 179 ? 37.315 17.526 -47.559 1.00 91.38 179 THR A O 1
ATOM 1443 N N . ASN A 1 180 ? 36.991 15.357 -48.062 1.00 87.56 180 ASN A N 1
ATOM 1444 C CA . ASN A 1 180 ? 37.489 15.448 -49.432 1.00 87.56 180 ASN A CA 1
ATOM 1445 C C . ASN A 1 180 ? 36.610 16.366 -50.292 1.00 87.56 180 ASN A C 1
ATOM 1447 O O . ASN A 1 180 ? 37.135 17.211 -51.016 1.00 87.56 180 ASN A O 1
ATOM 1451 N N . LEU A 1 181 ? 35.282 16.280 -50.153 1.00 86.81 181 LEU A N 1
ATOM 1452 C CA . LEU A 1 181 ? 34.347 17.164 -50.848 1.00 86.81 181 LEU A CA 1
ATOM 1453 C C . LEU A 1 181 ? 34.566 18.639 -50.479 1.00 86.81 181 LEU A C 1
ATOM 1455 O O . LEU A 1 181 ? 34.608 19.491 -51.365 1.00 86.81 181 LEU A O 1
ATOM 1459 N N . GLU A 1 182 ? 34.743 18.954 -49.195 1.00 85.25 182 GLU A N 1
ATOM 1460 C CA . GLU A 1 182 ? 35.035 20.323 -48.745 1.00 85.25 182 GLU A CA 1
ATOM 1461 C C . GLU A 1 182 ? 36.392 20.832 -49.259 1.00 85.25 182 GLU A C 1
ATOM 1463 O O . GLU A 1 182 ? 36.521 22.001 -49.632 1.00 85.25 182 GLU A O 1
ATOM 1468 N N . SER A 1 183 ? 37.396 19.955 -49.353 1.00 89.81 183 SER A N 1
ATOM 1469 C CA . SER A 1 183 ? 38.685 20.283 -49.976 1.00 89.81 183 SER A CA 1
ATOM 1470 C C . SER A 1 183 ? 38.531 20.607 -51.468 1.00 89.81 183 SER A C 1
ATOM 1472 O O . SER A 1 183 ? 39.022 21.639 -51.935 1.00 89.81 183 SER A O 1
ATOM 1474 N N . CYS A 1 184 ? 37.776 19.790 -52.212 1.00 83.56 184 CYS A N 1
ATOM 1475 C CA . CYS A 1 184 ? 37.473 20.037 -53.623 1.00 83.56 184 CYS A CA 1
ATOM 1476 C C . CYS A 1 184 ? 36.701 21.347 -53.827 1.00 83.56 184 CYS A C 1
ATOM 1478 O O . CYS A 1 184 ? 37.064 22.129 -54.705 1.00 83.56 184 CYS A O 1
ATOM 1480 N N . LYS A 1 185 ? 35.689 21.635 -52.994 1.00 83.94 185 LYS A N 1
ATOM 1481 C CA . LYS A 1 185 ? 34.963 22.917 -53.031 1.00 83.94 185 LYS A CA 1
ATOM 1482 C C . LYS A 1 185 ? 35.912 24.096 -52.849 1.00 83.94 185 LYS A C 1
ATOM 1484 O O . LYS A 1 185 ? 35.897 25.024 -53.651 1.00 83.94 185 LYS A O 1
ATOM 1489 N N . ARG A 1 186 ? 36.787 24.033 -51.839 1.00 86.12 186 ARG A N 1
ATOM 1490 C CA . ARG A 1 186 ? 37.778 25.083 -51.573 1.00 86.12 186 ARG A CA 1
ATOM 1491 C C . ARG A 1 186 ? 38.706 25.301 -52.764 1.00 86.12 186 ARG A C 1
ATOM 1493 O O . ARG A 1 186 ? 38.976 26.445 -53.117 1.00 86.12 186 ARG A O 1
ATOM 1500 N N . MET A 1 187 ? 39.176 24.222 -53.388 1.00 84.94 187 MET A N 1
ATOM 1501 C CA . MET A 1 187 ? 40.037 24.298 -54.568 1.00 84.94 187 MET A CA 1
ATOM 1502 C C . MET A 1 187 ? 39.322 24.976 -55.740 1.00 84.94 187 MET A C 1
ATOM 1504 O O . MET A 1 187 ? 39.874 25.906 -56.320 1.00 84.94 187 MET A O 1
ATOM 1508 N N . ILE A 1 188 ? 38.077 24.582 -56.028 1.00 82.19 188 ILE A N 1
ATOM 1509 C CA . ILE A 1 188 ? 37.252 25.198 -57.076 1.00 82.19 188 ILE A CA 1
ATOM 1510 C C . ILE A 1 188 ? 37.084 26.701 -56.819 1.00 82.19 188 ILE A C 1
ATOM 1512 O O . ILE A 1 188 ? 37.319 27.499 -57.726 1.00 82.19 188 ILE A O 1
ATOM 1516 N N . THR A 1 189 ? 36.764 27.104 -55.586 1.00 81.62 189 THR A N 1
ATOM 1517 C CA . THR A 1 189 ? 36.622 28.522 -55.224 1.00 81.62 189 THR A CA 1
ATOM 1518 C C . THR A 1 189 ? 37.929 29.300 -55.393 1.00 81.62 189 THR A C 1
ATOM 1520 O O . THR A 1 189 ? 37.924 30.410 -55.922 1.00 81.62 189 THR A O 1
ATOM 1523 N N . LEU A 1 190 ? 39.070 28.733 -54.986 1.00 84.56 190 LEU A N 1
ATOM 1524 C CA . LEU A 1 190 ? 40.373 29.376 -55.178 1.00 84.56 190 LEU A CA 1
ATOM 1525 C C . LEU A 1 190 ? 40.696 29.553 -56.665 1.00 84.56 190 LEU A C 1
ATOM 1527 O O . LEU A 1 190 ? 41.094 30.642 -57.076 1.00 84.56 190 LEU A O 1
ATOM 1531 N N . THR A 1 191 ? 40.476 28.520 -57.481 1.00 81.88 191 THR A N 1
ATOM 1532 C CA . THR A 1 191 ? 40.688 28.584 -58.931 1.00 81.88 191 THR A CA 1
ATOM 1533 C C . THR A 1 191 ? 39.780 29.626 -59.586 1.00 81.88 191 THR A C 1
ATOM 1535 O O . THR A 1 191 ? 40.263 30.421 -60.392 1.00 81.88 191 THR A O 1
ATOM 1538 N N . GLN A 1 192 ? 38.499 29.683 -59.208 1.00 79.75 192 GLN A N 1
ATOM 1539 C CA . GLN A 1 192 ? 37.558 30.708 -59.680 1.00 79.75 192 GLN A CA 1
ATOM 1540 C C . GLN A 1 192 ? 38.036 32.121 -59.329 1.00 79.75 192 GLN A C 1
ATOM 1542 O O . GLN A 1 192 ? 38.050 33.000 -60.189 1.00 79.75 192 GLN A O 1
ATOM 1547 N N . ASN A 1 193 ? 38.481 32.341 -58.090 1.00 81.50 193 ASN A N 1
ATOM 1548 C CA . ASN A 1 193 ? 38.963 33.645 -57.637 1.00 81.50 193 ASN A CA 1
ATOM 1549 C C . ASN A 1 193 ? 40.235 34.089 -58.370 1.00 81.50 193 ASN A C 1
ATOM 1551 O O . ASN A 1 193 ? 40.340 35.249 -58.767 1.00 81.50 193 ASN A O 1
ATOM 1555 N N . VAL A 1 194 ? 41.182 33.174 -58.600 1.00 85.56 194 VAL A N 1
ATOM 1556 C CA . VAL A 1 194 ? 42.390 33.461 -59.391 1.00 85.56 194 VAL A CA 1
ATOM 1557 C C . VAL A 1 194 ? 42.020 33.804 -60.831 1.00 85.56 194 VAL A C 1
ATOM 1559 O O . VAL A 1 194 ? 42.495 34.807 -61.360 1.00 85.56 194 VAL A O 1
ATOM 1562 N N . LEU A 1 195 ? 41.136 33.020 -61.454 1.00 82.38 195 LEU A N 1
ATOM 1563 C CA . LEU A 1 195 ? 40.702 33.251 -62.830 1.00 82.38 195 LEU A CA 1
ATOM 1564 C C . LEU A 1 195 ? 39.999 34.608 -62.985 1.00 82.38 195 LEU A C 1
ATOM 1566 O O . LEU A 1 195 ? 40.281 35.341 -63.931 1.00 82.38 195 LEU A O 1
ATOM 1570 N N . ARG A 1 196 ? 39.152 34.992 -62.024 1.00 74.88 196 ARG A N 1
ATOM 1571 C CA . ARG A 1 196 ? 38.544 36.332 -61.953 1.00 74.88 196 ARG A CA 1
ATOM 1572 C C . ARG A 1 196 ? 39.587 37.435 -61.829 1.00 74.88 196 ARG A C 1
ATOM 1574 O O . ARG A 1 196 ? 39.520 38.414 -62.567 1.00 74.88 196 ARG A O 1
ATOM 1581 N N . GLY A 1 197 ? 40.558 37.269 -60.931 1.00 80.94 197 GLY A N 1
ATOM 1582 C CA . GLY A 1 197 ? 41.664 38.214 -60.773 1.00 80.94 197 GLY A CA 1
ATOM 1583 C C . GLY A 1 197 ? 42.439 38.415 -62.077 1.00 80.94 197 GLY A C 1
ATOM 1584 O O . GLY A 1 197 ? 42.751 39.548 -62.435 1.00 80.94 197 GLY A O 1
ATOM 1585 N N . ILE A 1 198 ? 42.667 37.336 -62.830 1.00 83.31 198 ILE A N 1
ATOM 1586 C CA . ILE A 1 198 ? 43.280 37.384 -64.162 1.00 83.31 198 ILE A CA 1
ATOM 1587 C C . ILE A 1 198 ? 42.384 38.163 -65.136 1.00 83.31 198 ILE A C 1
ATOM 1589 O O . ILE A 1 198 ? 42.853 39.125 -65.737 1.00 83.31 198 ILE A O 1
ATOM 1593 N N . PHE A 1 199 ? 41.098 37.823 -65.265 1.00 76.31 199 PHE A N 1
ATOM 1594 C CA . PHE A 1 199 ? 40.187 38.537 -66.173 1.00 76.31 199 PHE A CA 1
ATOM 1595 C C . PHE A 1 199 ? 40.074 40.038 -65.869 1.00 76.31 199 PHE A C 1
ATOM 1597 O O . PHE A 1 199 ? 40.009 40.835 -66.800 1.00 76.31 199 PHE A O 1
ATOM 1604 N N . LEU A 1 200 ? 40.096 40.429 -64.592 1.00 74.50 200 LEU A N 1
ATOM 1605 C CA . LEU A 1 200 ? 40.079 41.834 -64.174 1.00 74.50 200 LEU A CA 1
ATOM 1606 C C . LEU A 1 200 ? 41.407 42.558 -64.445 1.00 74.50 200 LEU A C 1
ATOM 1608 O O . LEU A 1 200 ? 41.400 43.749 -64.750 1.00 74.50 200 LEU A O 1
ATOM 1612 N N . ALA A 1 201 ? 42.543 41.866 -64.318 1.00 77.94 201 ALA A N 1
ATOM 1613 C CA . ALA A 1 201 ? 43.870 42.445 -64.530 1.00 77.94 201 ALA A CA 1
ATOM 1614 C C . ALA A 1 201 ? 44.218 42.615 -66.017 1.00 77.94 201 ALA A C 1
ATOM 1616 O O . ALA A 1 201 ? 44.937 43.544 -66.395 1.00 77.94 201 ALA A O 1
ATOM 1617 N N . PHE A 1 202 ? 43.711 41.731 -66.876 1.00 74.12 202 PHE A N 1
ATOM 1618 C CA . PHE A 1 202 ? 43.844 41.883 -68.317 1.00 74.12 202 PHE A CA 1
ATOM 1619 C C . PHE A 1 202 ? 42.921 43.015 -68.796 1.00 74.12 202 PHE A C 1
ATOM 1621 O O . PHE A 1 202 ? 41.711 42.961 -68.610 1.00 74.12 202 PHE A O 1
ATOM 1628 N N . LYS A 1 203 ? 43.472 44.025 -69.488 1.00 64.44 203 LYS A N 1
ATOM 1629 C CA . LYS A 1 203 ? 42.719 45.102 -70.178 1.00 64.44 203 LYS A CA 1
ATOM 1630 C C . LYS A 1 203 ? 41.911 44.596 -71.394 1.00 64.44 203 LYS A C 1
ATOM 1632 O O . LYS A 1 203 ? 41.789 45.284 -72.404 1.00 64.44 203 LYS A O 1
ATOM 1637 N N . VAL A 1 204 ? 41.401 43.371 -71.336 1.00 67.62 204 VAL A N 1
ATOM 1638 C CA . VAL A 1 204 ? 40.430 42.851 -72.297 1.00 67.62 204 VAL A CA 1
ATOM 1639 C C . VAL A 1 204 ? 39.102 43.524 -71.971 1.00 67.62 204 VAL A C 1
ATOM 1641 O O . VAL A 1 204 ? 38.721 43.592 -70.806 1.00 67.62 204 VAL A O 1
ATOM 1644 N N . ASN A 1 205 ? 38.404 44.055 -72.974 1.00 68.69 205 ASN A N 1
ATOM 1645 C CA . ASN A 1 205 ? 37.150 44.781 -72.774 1.00 68.69 205 ASN A CA 1
ATOM 1646 C C . ASN A 1 205 ? 35.983 43.799 -72.538 1.00 68.69 205 ASN A C 1
ATOM 1648 O O . ASN A 1 205 ? 35.061 43.676 -73.337 1.00 68.69 205 ASN A O 1
ATOM 1652 N N . TRP A 1 206 ? 36.079 43.027 -71.452 1.00 73.06 206 TRP A N 1
ATOM 1653 C CA . TRP A 1 206 ? 35.169 41.937 -71.093 1.00 73.06 206 TRP A CA 1
ATOM 1654 C C . TRP A 1 206 ? 33.751 42.417 -70.771 1.00 73.06 206 TRP A C 1
ATOM 1656 O O . TRP A 1 206 ? 32.827 41.610 -70.755 1.00 73.06 206 TRP A O 1
ATOM 1666 N N . LEU A 1 207 ? 33.571 43.718 -70.527 1.00 68.88 207 LEU A N 1
ATOM 1667 C CA . LEU A 1 207 ? 32.262 44.331 -70.323 1.00 68.88 207 LEU A CA 1
ATOM 1668 C C . LEU A 1 207 ? 31.450 44.409 -71.627 1.00 68.88 207 LEU A C 1
ATOM 1670 O O . LEU A 1 207 ? 30.223 44.300 -71.578 1.00 68.88 207 LEU A O 1
ATOM 1674 N N . ASP A 1 208 ? 32.141 44.555 -72.763 1.00 77.12 208 ASP A N 1
ATOM 1675 C CA . ASP A 1 208 ? 31.546 44.727 -74.092 1.00 77.12 208 ASP A CA 1
ATOM 1676 C C . ASP A 1 208 ? 31.358 43.397 -74.843 1.00 77.12 208 ASP A C 1
ATOM 1678 O O . ASP A 1 208 ? 30.588 43.347 -75.801 1.00 77.12 208 ASP A O 1
ATOM 1682 N N . ASP A 1 209 ? 32.010 42.309 -74.406 1.00 80.69 209 ASP A N 1
ATOM 1683 C CA . ASP A 1 209 ? 31.746 40.950 -74.899 1.00 80.69 209 ASP A CA 1
ATOM 1684 C C . ASP A 1 209 ? 30.680 40.265 -74.021 1.00 80.69 209 ASP A C 1
ATOM 1686 O O . ASP A 1 209 ? 30.970 39.884 -72.880 1.00 80.69 209 ASP A O 1
ATOM 1690 N N . PRO A 1 210 ? 29.455 40.035 -74.535 1.00 77.50 210 PRO A N 1
ATOM 1691 C CA . PRO A 1 210 ? 28.379 39.411 -73.772 1.00 77.50 210 PRO A CA 1
ATOM 1692 C C . PRO A 1 210 ? 28.726 38.008 -73.261 1.00 77.50 210 PRO A C 1
ATOM 1694 O O . PRO A 1 210 ? 28.265 37.629 -72.188 1.00 77.50 210 PRO A O 1
ATOM 1697 N N . LYS A 1 211 ? 29.541 37.238 -73.997 1.00 76.81 211 LYS A N 1
ATOM 1698 C CA . LYS A 1 211 ? 29.928 35.873 -73.604 1.00 76.81 211 LYS A CA 1
ATOM 1699 C C . LYS A 1 211 ? 30.936 35.898 -72.465 1.00 76.81 211 LYS A C 1
ATOM 1701 O O . LYS A 1 211 ? 30.843 35.100 -71.538 1.00 76.81 211 LYS A O 1
ATOM 1706 N N . LEU A 1 212 ? 31.891 36.821 -72.527 1.00 74.94 212 LEU A N 1
ATOM 1707 C CA . LEU A 1 212 ? 32.917 36.948 -71.499 1.00 74.94 212 LEU A CA 1
ATOM 1708 C C . LEU A 1 212 ? 32.341 37.557 -70.215 1.00 74.94 212 LEU A C 1
ATOM 1710 O O . LEU A 1 212 ? 32.650 37.086 -69.121 1.00 74.94 212 LEU A O 1
ATOM 1714 N N . LYS A 1 213 ? 31.434 38.530 -70.352 1.00 75.94 213 LYS A N 1
ATOM 1715 C CA . LYS A 1 213 ? 30.646 39.085 -69.248 1.00 75.94 213 LYS A CA 1
ATOM 1716 C C . LYS A 1 213 ? 29.834 38.008 -68.532 1.00 75.94 213 LYS A C 1
ATOM 1718 O O . LYS A 1 213 ? 29.861 37.962 -67.306 1.00 75.94 213 LYS A O 1
ATOM 1723 N N . ASP A 1 214 ? 29.154 37.138 -69.277 1.00 74.75 214 ASP A N 1
ATOM 1724 C CA . ASP A 1 214 ? 28.379 36.028 -68.713 1.00 74.75 214 ASP A CA 1
ATOM 1725 C C . ASP A 1 214 ? 29.272 35.046 -67.937 1.00 74.75 214 ASP A C 1
ATOM 1727 O O . ASP A 1 214 ? 28.983 34.711 -66.791 1.00 74.75 214 ASP A O 1
ATOM 1731 N N . ILE A 1 215 ? 30.428 34.680 -68.500 1.00 73.75 215 ILE A N 1
ATOM 1732 C CA . ILE A 1 215 ? 31.403 33.791 -67.853 1.00 73.75 215 ILE A CA 1
ATOM 1733 C C . ILE A 1 215 ? 31.961 34.402 -66.553 1.00 73.75 215 ILE A C 1
ATOM 1735 O O . ILE A 1 215 ? 32.037 33.713 -65.537 1.00 73.75 215 ILE A O 1
ATOM 1739 N N . VAL A 1 21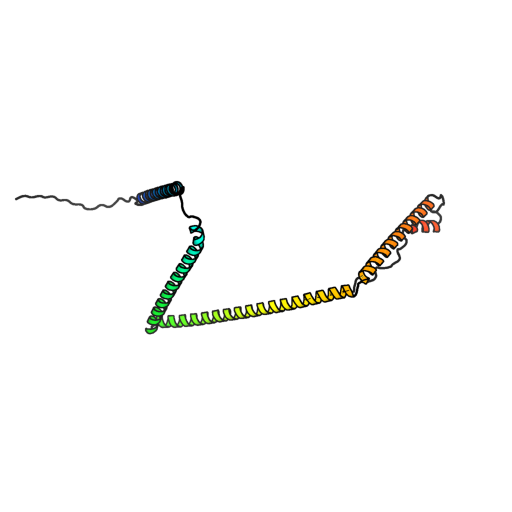6 ? 32.328 35.688 -66.541 1.00 70.31 216 VAL A N 1
ATOM 1740 C CA . VAL A 1 216 ? 32.873 36.366 -65.345 1.00 70.31 216 VAL A CA 1
ATOM 1741 C C . VAL A 1 216 ? 31.803 36.556 -64.257 1.00 70.31 216 VAL A C 1
ATOM 1743 O O . VAL A 1 216 ? 32.086 36.329 -63.074 1.00 70.31 216 VAL A O 1
ATOM 1746 N N . MET A 1 217 ? 30.571 36.913 -64.644 1.00 69.50 217 MET A N 1
ATOM 1747 C CA . MET A 1 217 ? 29.445 37.120 -63.721 1.00 69.50 217 MET A CA 1
ATOM 1748 C C . MET A 1 217 ? 28.928 35.801 -63.127 1.00 69.50 217 MET A C 1
ATOM 1750 O O . MET A 1 217 ? 28.713 35.720 -61.919 1.00 69.50 217 MET A O 1
ATOM 1754 N N . ASN A 1 218 ? 28.820 34.733 -63.924 1.00 66.56 218 ASN A N 1
ATOM 1755 C CA . ASN A 1 218 ? 28.290 33.440 -63.472 1.00 66.56 218 ASN A CA 1
ATOM 1756 C C . ASN A 1 218 ? 29.323 32.553 -62.754 1.00 66.56 218 ASN A C 1
ATOM 1758 O O . ASN A 1 218 ? 28.957 31.530 -62.179 1.00 66.56 218 ASN A O 1
ATOM 1762 N N . MET A 1 219 ? 30.604 32.944 -62.704 1.00 65.75 219 MET A N 1
ATOM 1763 C CA . MET A 1 219 ? 31.622 32.235 -61.908 1.00 65.75 219 MET A CA 1
ATOM 1764 C C . MET A 1 219 ? 31.334 32.214 -60.394 1.00 65.75 219 MET A C 1
ATOM 1766 O O . MET A 1 219 ? 31.972 31.447 -59.680 1.00 65.75 219 MET A O 1
ATOM 1770 N N . GLU A 1 220 ? 30.398 33.031 -59.897 1.00 58.53 220 GLU A N 1
ATOM 1771 C CA . GLU A 1 220 ? 30.003 33.068 -58.478 1.00 58.53 220 GLU A CA 1
ATOM 1772 C C . GLU A 1 220 ? 29.044 31.935 -58.105 1.00 58.53 220 GLU A C 1
ATOM 1774 O O . GLU A 1 220 ? 28.937 31.559 -56.940 1.00 58.53 220 GLU A O 1
ATOM 1779 N N . ALA A 1 221 ? 28.359 31.376 -59.102 1.00 53.88 221 ALA A N 1
ATOM 1780 C CA . ALA A 1 221 ? 27.295 30.412 -58.915 1.00 53.88 221 ALA A CA 1
ATOM 1781 C C . ALA A 1 221 ? 27.531 29.210 -59.825 1.00 53.88 221 ALA A C 1
ATOM 1783 O O . ALA A 1 221 ? 26.861 29.032 -60.837 1.00 53.88 221 ALA A O 1
ATOM 1784 N N . PHE A 1 222 ? 28.446 28.323 -59.429 1.00 51.84 222 PHE A N 1
ATOM 1785 C CA . PHE A 1 222 ? 28.204 26.925 -59.764 1.00 51.84 222 PHE A CA 1
ATOM 1786 C C . PHE A 1 222 ? 26.995 26.489 -58.933 1.00 51.84 222 PHE A C 1
ATOM 1788 O O . PHE A 1 222 ? 27.091 26.486 -57.701 1.00 51.84 222 PHE A O 1
ATOM 1795 N N . PRO A 1 223 ? 25.851 26.150 -59.553 1.00 47.38 223 PRO A N 1
ATOM 1796 C CA . PRO A 1 223 ? 24.761 25.553 -58.814 1.00 47.38 223 PRO A CA 1
ATOM 1797 C C . PRO A 1 223 ? 25.295 24.207 -58.344 1.00 47.38 223 PRO A C 1
ATOM 1799 O O . PRO A 1 223 ? 25.573 23.320 -59.153 1.00 47.38 223 PRO A O 1
ATOM 1802 N N . TYR A 1 224 ? 25.536 24.083 -57.039 1.00 50.03 224 TYR A N 1
ATOM 1803 C CA . TYR A 1 224 ? 25.865 22.803 -56.436 1.00 50.03 224 TYR A CA 1
ATOM 1804 C C . TYR A 1 224 ? 24.832 21.798 -56.935 1.00 50.03 224 TYR A C 1
ATOM 1806 O O . TYR A 1 224 ? 23.629 22.030 -56.796 1.00 50.03 224 TYR A O 1
ATOM 1814 N N . LEU A 1 225 ? 25.324 20.743 -57.591 1.00 41.25 225 LEU A N 1
ATOM 1815 C CA . LEU A 1 225 ? 24.555 19.580 -58.007 1.00 41.25 225 LEU A CA 1
ATOM 1816 C C . LEU A 1 225 ? 23.460 19.319 -56.978 1.00 41.25 225 LEU A C 1
ATOM 1818 O O . LEU A 1 225 ? 23.754 19.133 -55.797 1.00 41.25 225 LEU A O 1
ATOM 1822 N N . GLY A 1 226 ? 22.215 19.353 -57.450 1.00 35.09 226 GLY A N 1
ATOM 1823 C CA . GLY A 1 226 ? 21.023 19.032 -56.688 1.00 35.09 226 GLY A CA 1
A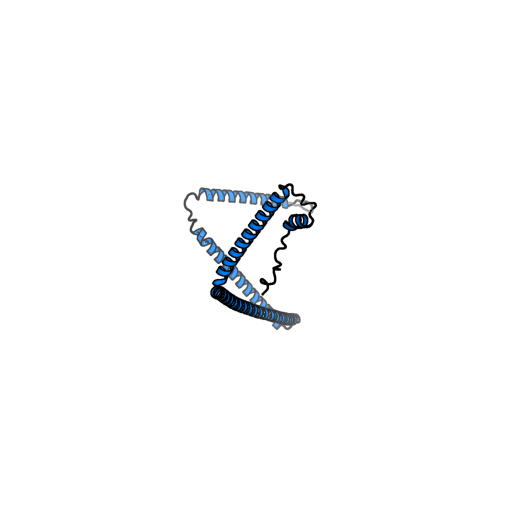TOM 1824 C C . GLY A 1 226 ? 21.015 17.568 -56.272 1.00 35.09 226 GLY A C 1
ATOM 1825 O O . GLY A 1 226 ? 20.171 16.800 -56.713 1.00 35.09 226 GLY A O 1
ATOM 1826 N N . ILE A 1 227 ? 21.910 17.200 -55.365 1.00 36.62 227 ILE A N 1
ATOM 1827 C CA . ILE A 1 227 ? 21.592 16.221 -54.345 1.00 36.62 227 ILE A CA 1
ATOM 1828 C C . ILE A 1 227 ? 20.769 17.023 -53.345 1.00 36.62 227 ILE A C 1
ATOM 1830 O O . ILE A 1 227 ? 21.279 17.571 -52.370 1.00 36.62 227 ILE A O 1
ATOM 1834 N N . LYS A 1 228 ? 19.471 17.159 -53.648 1.00 35.66 228 LYS A N 1
ATOM 1835 C CA . LYS A 1 228 ? 18.505 17.319 -52.570 1.00 35.66 228 LYS A CA 1
ATOM 1836 C C . LYS A 1 228 ? 18.835 16.208 -51.585 1.00 35.66 228 LYS A C 1
ATOM 1838 O O . LYS A 1 228 ? 19.017 15.061 -51.987 1.00 35.66 228 LYS A O 1
ATOM 1843 N N . GLU A 1 229 ? 18.969 16.594 -50.335 1.00 36.72 229 GLU A N 1
ATOM 1844 C CA . GLU A 1 229 ? 18.944 15.736 -49.166 1.00 36.72 229 GLU A CA 1
ATOM 1845 C C . GLU A 1 229 ? 17.619 14.950 -49.213 1.00 36.72 229 GLU A C 1
ATOM 1847 O O . GLU A 1 229 ? 16.614 15.346 -48.639 1.00 36.72 229 GLU A O 1
ATOM 1852 N N . VAL A 1 230 ? 17.566 13.921 -50.061 1.00 40.50 230 VAL A N 1
ATOM 1853 C CA . VAL A 1 230 ? 16.452 12.990 -50.191 1.00 40.50 230 VAL A CA 1
ATOM 1854 C C . VAL A 1 230 ? 16.772 11.858 -49.231 1.00 40.50 230 VAL A C 1
ATOM 1856 O O . VAL A 1 230 ? 17.675 11.061 -49.471 1.00 40.50 230 VAL A O 1
ATOM 1859 N N . ASP A 1 231 ? 16.054 11.878 -48.114 1.00 44.09 231 ASP A N 1
ATOM 1860 C CA . ASP A 1 231 ? 15.561 10.704 -47.399 1.00 44.09 231 ASP A CA 1
ATOM 1861 C C . ASP A 1 231 ? 16.566 9.579 -47.114 1.00 44.09 231 ASP A C 1
ATOM 1863 O O . ASP A 1 231 ? 16.428 8.464 -47.608 1.00 44.09 231 ASP A O 1
ATOM 1867 N N . LEU A 1 232 ? 17.535 9.828 -46.227 1.00 38.97 232 LEU A N 1
ATOM 1868 C CA . LEU A 1 232 ? 18.270 8.743 -45.549 1.00 38.97 232 LEU A CA 1
ATOM 1869 C C . LEU A 1 232 ? 18.298 8.859 -44.014 1.00 38.97 232 LEU A C 1
ATOM 1871 O O . LEU A 1 232 ? 19.034 8.130 -43.355 1.00 38.97 232 LEU A O 1
ATOM 1875 N N . VAL A 1 233 ? 17.474 9.728 -43.415 1.00 37.06 233 VAL A N 1
ATOM 1876 C CA . VAL A 1 233 ? 17.287 9.790 -41.945 1.00 37.06 233 VAL A CA 1
ATOM 1877 C C . VAL A 1 233 ? 15.800 9.829 -41.579 1.00 37.06 233 VAL A C 1
ATOM 1879 O O . VAL A 1 233 ? 15.355 10.606 -40.739 1.00 37.06 233 VAL A O 1
ATOM 1882 N N . SER A 1 234 ? 14.995 9.002 -42.240 1.00 41.03 234 SER A N 1
ATOM 1883 C CA . SER A 1 234 ? 13.651 8.650 -41.769 1.00 41.03 234 SER A CA 1
ATOM 1884 C C . SER A 1 234 ? 13.262 7.268 -42.285 1.00 41.03 234 SER A C 1
ATOM 1886 O O . SER A 1 234 ? 12.439 7.147 -43.186 1.00 41.03 234 SER A O 1
ATOM 1888 N N . GLN A 1 235 ? 13.889 6.240 -41.711 1.00 36.06 235 GLN A N 1
ATOM 1889 C CA . GLN A 1 235 ? 13.285 4.948 -41.370 1.00 36.06 235 GLN A CA 1
ATOM 1890 C C . GLN A 1 235 ? 14.183 4.230 -40.363 1.00 36.06 235 GLN A C 1
ATOM 1892 O O . GLN A 1 235 ? 15.419 4.278 -40.550 1.00 36.06 235 GLN A O 1
#

Secondary structure (DSSP, 8-state):
-------------------THHHHHHHHHHHHHHHHHHHHHHHHHHHHHTTS---HHHHTTSHHHHHHHHHHHHHHHHHHHHHHHHHHHHHHHHHHHHT--HHHHHHHHHHHHHHHHHHHHHHHHHHHHHHHHHHHHHHHHHHHHHHHHHHHHHHHHHHHHHH-THHHHHHHHHHHHHHHHHHHHHHHHHHHHHHHHHHHHS---TTT-HHHHHHHHHTT----------SSS--

Radius of gyration: 54.25 Å; chains: 1; bounding box: 81×55×177 Å

Organism: Cynoglossus semilaevis (NCBI:txid244447)

pLDDT: mean 77.73, std 20.74, range [31.72, 98.69]

InterPro domains:
  IPR008426 Centromere protein H, C-terminal [PF05837] (27-220)
  IPR040034 Centromere protein H [PTHR48122] (22-221)

Sequence (235 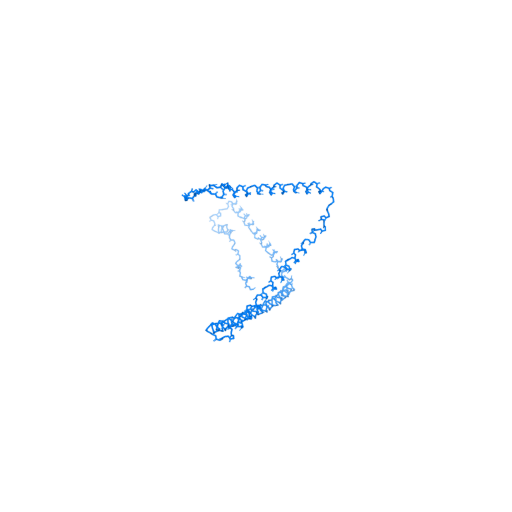aa):
MEAIAAASDHSVSAIGSEPNGIRSITTLLRIKQQMSTQFFEIGRHTTEKNKGECSLPEAKRDMPGLISEIERVSTDYFNNTLLLHRMQLCHAIANKLEHNDAQASQIKELSKRCMAMCSRIKHVQNENRDLKNEIAKIQKERYDLWQITAEKRKEIDVMLKEEYPEAKQYKAWLAEVKTNLESCKRMITLTQNVLRGIFLAFKVNWLDDPKLKDIVMNMEAFPYLGIKEVDLVSQ

Foldseek 3Di:
DDDDDDDDDDDDDDDDDDDPVVVVVVVVVVVVVVVVVVVVVVVVCCVVVPVDDDPPPVVVVCVVVVVVVCVVVVVVVVVVVVVVVVVVVVVVLVVVCVVVDPVVVVVVVVVVVVVVVVVVVVVVVVVVVVVVVVVVVVVVVVVVVVVVVVVVVVVVVVVVCVVPPVVVVVVVVVVVVVVVVVVVVVVLVVVLVVVLVVVVPDPDPLVPDPVSVCVNVCSVDPPPPPPPVPDPPDD